Protein AF-A0A7V8NTW2-F1 (afdb_monomer_lite)

Organism: NCBI:txid2741543

pLDDT: mean 87.36, std 11.21, range [42.62, 97.75]

Radius of gyration: 24.22 Å; chains: 1; bounding box: 57×44×80 Å

Secondary structure (DSSP, 8-state):
-HHHHHHHHHHHHHGGG----HHHHHHHHHHHHHHHHHHHHHHHHHHHHTTTT-SSSSS-HHHHHHHHHHHHHHHHHHHHHHHHHHHHT-SS------TTTS---HHHHHHHHHHHHHHHHHHHHHHHIIIIIHHHHHHHHHHHHHHHHHHHHTT-HHHHHHHHHHHHHHHHHHHHHHHHHHHHHHHHHHHHHHHHHGGG--S-HHHHHHHHHHHHHHHHHHHHHHHTHHHHTHHHHHHHHHHHHHHHHHHHHHHHHHHHHHHHHHHHHHHHHTT-

Sequence (276 aa):
MIAFGYLALMLAMFEPWAELRESTRKKLAWTFLLGAWLLPIGVFLIHYVGLAYSPLQAIGWASIFADFGGVLVILASLGYLFGVARHLRQPERTAPVDGLLGDRCAAGRVLFAGGLALVLFGFLDGAYYAGVDLYRHEVLDYSLLSEMTITSAAKNVAAVDTAVGEYGELAGEKAVDIAAHAHAIEFGLLAMLLGFFQPYVRLRESWKRNWAWLLLLGSLVLPVFVLLELKLGLLAGGIADVGGGLVILALLAMWIGIVRYTGEIDAGYVSMGARG

Foldseek 3Di:
DLVLVLVLLVLVVLVVLQQDDPVLLVVLSVLSVQLVVQQVQLVVVCVVCVQPVAPDPHGHPSRVSNVSSVVSNVVSVVSSVVSNVVSVPDPDDPDPPDPLPPDQQPLLVLLLVLLVVLQVVLVVLVVCCVVPPPVVLVVLLVVLVVQLVVCVVVVPVVSNVVSVVVNVLSVLLVVLSVVLSVLSNSLSSVSNSVSSCVVLFQDPSVLSNVLSVLSSQLSNLQSVLSNCCSVPPPVSVVSNVVSVVSNVVSVVNSVVRNVVSVVVVVVVVVVVVVVD

Structure (mmCIF, N/CA/C/O backbone):
data_AF-A0A7V8NTW2-F1
#
_entry.id   AF-A0A7V8NTW2-F1
#
loop_
_atom_site.group_PDB
_atom_site.id
_atom_site.type_symbol
_atom_site.label_atom_id
_atom_site.label_alt_id
_atom_site.label_comp_id
_atom_site.label_asym_id
_atom_site.label_entity_id
_atom_site.label_seq_id
_atom_site.pdbx_PDB_ins_code
_atom_site.Cartn_x
_atom_site.Cartn_y
_atom_site.Cartn_z
_atom_site.occupancy
_atom_site.B_iso_or_equiv
_atom_site.auth_seq_id
_atom_site.auth_comp_id
_atom_site.auth_asym_id
_atom_site.auth_atom_id
_atom_site.pdbx_PDB_model_num
ATOM 1 N N . MET A 1 1 ? 7.564 -0.374 4.137 1.00 59.72 1 MET A N 1
ATOM 2 C CA . MET A 1 1 ? 7.413 0.280 5.462 1.00 59.72 1 MET A CA 1
ATOM 3 C C . MET A 1 1 ? 5.948 0.424 5.870 1.00 59.72 1 MET A C 1
ATOM 5 O O . MET A 1 1 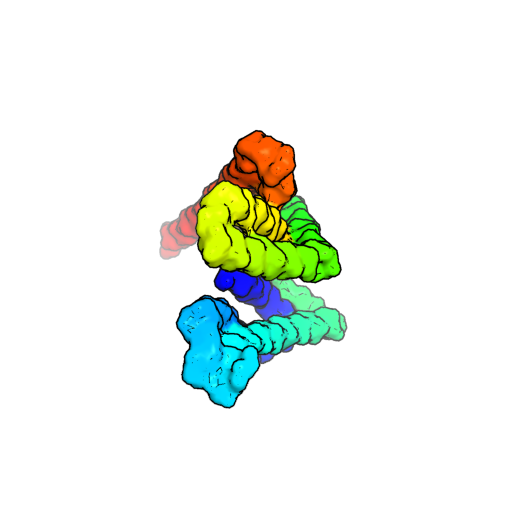? 5.580 -0.108 6.908 1.00 59.72 1 MET A O 1
ATOM 9 N N . ILE A 1 2 ? 5.113 1.094 5.065 1.00 67.00 2 ILE A N 1
ATOM 10 C CA . ILE A 1 2 ? 3.712 1.411 5.404 1.00 67.00 2 ILE A CA 1
ATOM 11 C C . ILE A 1 2 ? 2.867 0.148 5.657 1.00 67.00 2 ILE A C 1
ATOM 13 O O . ILE A 1 2 ? 2.219 0.044 6.697 1.00 67.00 2 ILE A O 1
ATOM 17 N N . ALA A 1 3 ? 2.967 -0.865 4.787 1.00 69.31 3 ALA A N 1
ATOM 18 C CA . ALA A 1 3 ? 2.245 -2.133 4.943 1.00 69.31 3 ALA A CA 1
ATOM 19 C C . ALA A 1 3 ? 2.542 -2.863 6.270 1.00 69.31 3 ALA A C 1
ATOM 21 O O . ALA A 1 3 ? 1.625 -3.377 6.909 1.00 69.31 3 ALA A O 1
ATOM 22 N N . PHE A 1 4 ? 3.796 -2.866 6.743 1.00 80.06 4 PHE A N 1
ATOM 23 C CA . PHE A 1 4 ? 4.125 -3.457 8.047 1.00 80.06 4 PHE A CA 1
ATOM 24 C C . PHE A 1 4 ? 3.587 -2.635 9.217 1.00 80.06 4 PHE A C 1
ATOM 26 O O . PHE A 1 4 ? 3.238 -3.220 10.237 1.00 80.06 4 PHE A O 1
ATOM 33 N N . GLY A 1 5 ? 3.485 -1.310 9.074 1.00 80.25 5 GLY A N 1
ATOM 34 C CA . GLY A 1 5 ? 2.815 -0.453 10.053 1.00 80.25 5 GLY A CA 1
ATOM 35 C C . GLY A 1 5 ? 1.332 -0.803 10.188 1.00 80.25 5 GLY A C 1
ATOM 36 O O . GLY A 1 5 ? 0.852 -1.020 11.299 1.00 80.25 5 GLY A O 1
ATOM 37 N N . TYR A 1 6 ? 0.625 -0.959 9.065 1.00 78.56 6 TYR A N 1
ATOM 38 C CA . TYR A 1 6 ? -0.766 -1.421 9.070 1.00 78.56 6 TYR A CA 1
ATOM 39 C C . TYR A 1 6 ? -0.916 -2.823 9.661 1.00 78.56 6 TYR A C 1
ATOM 41 O O . TYR A 1 6 ? -1.794 -3.043 10.492 1.00 78.56 6 TYR A O 1
ATOM 49 N N . LEU A 1 7 ? -0.044 -3.762 9.285 1.00 81.19 7 LEU A N 1
ATOM 50 C CA . LEU A 1 7 ? -0.071 -5.115 9.834 1.00 81.19 7 LEU A CA 1
ATOM 51 C C . LEU A 1 7 ? 0.215 -5.122 11.343 1.00 81.19 7 LEU A C 1
ATOM 53 O O . LEU A 1 7 ? -0.471 -5.826 12.076 1.00 81.19 7 LEU A O 1
ATOM 57 N N . ALA A 1 8 ? 1.163 -4.312 11.826 1.00 84.69 8 ALA A N 1
ATOM 58 C CA . ALA A 1 8 ? 1.435 -4.154 13.255 1.00 84.69 8 ALA A CA 1
ATOM 59 C C . ALA A 1 8 ? 0.201 -3.653 14.007 1.00 84.69 8 ALA A C 1
ATOM 61 O O . ALA A 1 8 ? -0.156 -4.216 15.040 1.00 84.69 8 ALA A O 1
ATOM 62 N N . LEU A 1 9 ? -0.461 -2.623 13.465 1.00 82.44 9 LEU A N 1
ATOM 63 C CA . LEU A 1 9 ? -1.700 -2.101 14.025 1.00 82.44 9 LEU A CA 1
ATOM 64 C C . LEU A 1 9 ? -2.759 -3.198 14.057 1.00 82.44 9 LEU A C 1
ATOM 66 O O . LEU A 1 9 ? -3.261 -3.492 15.131 1.00 82.44 9 LEU A O 1
ATOM 70 N N . MET A 1 10 ? -3.023 -3.882 12.941 1.00 81.06 10 MET A N 1
ATOM 71 C CA . MET A 1 10 ? -3.989 -4.985 12.905 1.00 81.06 10 MET A CA 1
ATOM 72 C C . MET A 1 10 ? -3.672 -6.078 13.933 1.00 81.06 10 MET A C 1
ATOM 74 O O . MET A 1 10 ? -4.573 -6.515 14.643 1.00 81.06 10 MET A O 1
ATOM 78 N N . LEU A 1 11 ? -2.412 -6.502 14.060 1.00 83.69 11 LEU A N 1
ATOM 79 C CA . LEU A 1 11 ? -2.009 -7.501 15.055 1.00 83.69 11 LEU A CA 1
ATOM 80 C C . LEU A 1 11 ? -2.227 -7.011 16.491 1.00 83.69 11 LEU A C 1
ATOM 82 O O . LEU A 1 11 ? -2.709 -7.783 17.316 1.00 83.69 11 LEU A O 1
ATOM 86 N N . ALA A 1 12 ? -1.929 -5.741 16.778 1.00 83.44 12 ALA A N 1
ATOM 87 C CA . ALA A 1 12 ? -2.216 -5.130 18.075 1.00 83.44 12 ALA A CA 1
ATOM 88 C C . ALA A 1 12 ? -3.726 -5.083 18.352 1.00 83.44 12 ALA A C 1
ATOM 90 O O . ALA A 1 12 ? -4.161 -5.371 19.462 1.00 83.44 12 ALA A O 1
ATOM 91 N N . MET A 1 13 ? -4.541 -4.803 17.330 1.00 76.56 13 MET A N 1
ATOM 92 C CA . MET A 1 13 ? -5.996 -4.859 17.462 1.00 76.56 13 MET A CA 1
ATOM 93 C C . MET A 1 13 ? -6.480 -6.276 17.729 1.00 76.56 13 MET A C 1
ATOM 95 O O . MET A 1 13 ? -7.376 -6.440 18.539 1.00 76.56 13 MET A O 1
ATOM 99 N N . PHE A 1 14 ? -5.886 -7.298 17.108 1.00 77.50 14 PHE A N 1
ATOM 100 C CA . PHE A 1 14 ? -6.260 -8.696 17.338 1.00 77.50 14 PHE A CA 1
ATOM 101 C C . PHE A 1 14 ? -5.700 -9.298 18.637 1.00 77.50 14 PHE A C 1
ATOM 103 O O . PHE A 1 14 ? -6.119 -10.390 19.029 1.00 77.50 14 PHE A O 1
ATOM 110 N N . GLU A 1 15 ? -4.790 -8.603 19.324 1.00 81.56 15 GLU A N 1
ATOM 111 C CA . GLU A 1 15 ? -4.148 -9.066 20.558 1.00 81.56 15 GLU A CA 1
ATOM 112 C C . GLU A 1 15 ? -5.131 -9.556 21.642 1.00 81.56 15 GLU A C 1
ATOM 114 O O . GLU A 1 15 ? -4.852 -10.605 22.236 1.00 81.56 15 GLU A O 1
ATOM 119 N N . PRO A 1 16 ? -6.286 -8.899 21.896 1.00 79.50 16 PRO A N 1
ATOM 120 C CA . PRO A 1 16 ? -7.246 -9.345 22.907 1.00 79.50 16 PRO A CA 1
ATOM 121 C C . PRO A 1 16 ? -7.804 -10.752 22.653 1.00 79.50 16 PRO A C 1
ATOM 123 O O . PRO A 1 16 ? -8.158 -11.450 23.601 1.00 79.50 16 PRO A O 1
ATOM 126 N N . TRP A 1 17 ? -7.847 -11.189 21.391 1.00 78.19 17 TRP A N 1
ATOM 127 C CA . TRP A 1 17 ? -8.316 -12.522 20.992 1.00 78.19 17 TRP A CA 1
ATOM 128 C C . TRP A 1 17 ? -7.191 -13.539 20.826 1.00 78.19 17 TRP A C 1
ATOM 130 O O . TRP A 1 17 ? -7.460 -14.724 20.634 1.00 78.19 17 TRP A O 1
ATOM 140 N N . ALA A 1 18 ? -5.932 -13.111 20.879 1.00 84.75 18 ALA A N 1
ATOM 141 C CA . ALA A 1 18 ? -4.800 -14.017 20.829 1.00 84.75 18 ALA A CA 1
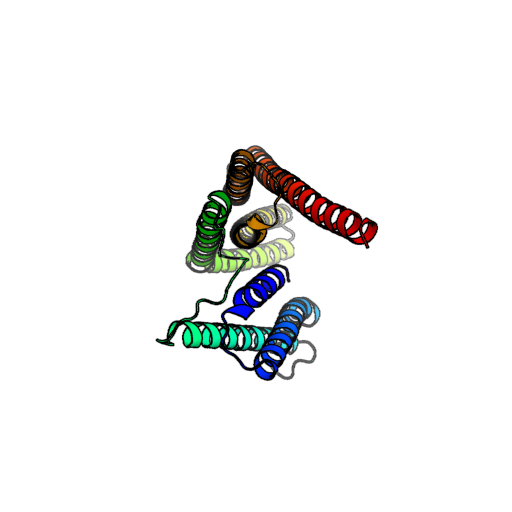ATOM 142 C C . ALA A 1 18 ? -4.565 -14.615 22.223 1.00 84.75 18 ALA A C 1
ATOM 144 O O . ALA A 1 18 ? -3.899 -14.011 23.067 1.00 84.75 18 ALA A O 1
ATOM 145 N N . GLU A 1 19 ? -5.080 -15.827 22.455 1.00 83.81 19 GLU A N 1
ATOM 146 C CA . GLU A 1 19 ? -4.880 -16.597 23.693 1.00 83.81 19 GLU A CA 1
ATOM 147 C C . GLU A 1 19 ? -3.440 -17.102 23.837 1.00 83.81 19 GLU A C 1
ATOM 149 O O . GLU A 1 19 ? -3.110 -18.287 23.718 1.00 83.81 19 GLU A O 1
ATOM 154 N N . LEU A 1 20 ? -2.549 -16.162 24.096 1.00 85.44 20 LEU A N 1
ATOM 155 C CA . LEU A 1 20 ? -1.132 -16.377 24.281 1.00 85.44 20 LEU A CA 1
ATOM 156 C C . LEU A 1 20 ? -0.738 -15.808 25.638 1.00 85.44 20 LEU A C 1
ATOM 158 O O . LEU A 1 20 ? -1.281 -14.807 26.103 1.00 85.44 20 LEU A O 1
ATOM 162 N N . ARG A 1 21 ? 0.253 -16.432 26.278 1.00 88.69 21 ARG A N 1
ATOM 163 C CA . ARG A 1 21 ? 0.861 -15.862 27.484 1.00 88.69 21 ARG A CA 1
ATOM 164 C C . ARG A 1 21 ? 1.452 -14.497 27.144 1.00 88.69 21 ARG A C 1
ATOM 166 O O . ARG A 1 21 ? 2.035 -14.332 26.074 1.00 88.69 21 ARG A O 1
ATOM 173 N N . GLU A 1 22 ? 1.387 -13.556 28.077 1.00 87.62 22 GLU A N 1
ATOM 174 C CA . GLU A 1 22 ? 1.912 -12.199 27.886 1.00 87.62 22 GLU A CA 1
ATOM 175 C C . GLU A 1 22 ? 3.391 -12.195 27.460 1.00 87.62 22 GLU A C 1
ATOM 177 O O . GLU A 1 22 ? 3.785 -11.483 26.538 1.00 87.62 22 GLU A O 1
ATOM 182 N N . SER A 1 23 ? 4.204 -13.080 28.047 1.00 91.12 23 SER A N 1
ATOM 183 C CA . SER A 1 23 ? 5.608 -13.254 27.663 1.00 91.12 23 SER A CA 1
ATOM 184 C C . SER A 1 23 ? 5.785 -13.741 26.221 1.00 91.12 23 SER A C 1
ATOM 186 O O . SER A 1 23 ? 6.730 -13.329 25.549 1.00 91.12 23 SER A O 1
ATOM 188 N N . THR A 1 24 ? 4.877 -14.582 25.721 1.00 91.38 24 THR A N 1
ATOM 189 C CA . THR A 1 24 ? 4.857 -15.029 24.323 1.00 91.38 24 THR A CA 1
ATOM 190 C C . THR A 1 24 ? 4.423 -13.896 23.398 1.00 91.38 24 THR A C 1
ATOM 192 O O . THR A 1 24 ? 5.092 -13.672 22.394 1.00 91.38 24 THR A O 1
ATOM 195 N N . ARG A 1 25 ? 3.378 -13.134 23.754 1.00 89.88 25 ARG A N 1
ATOM 196 C CA . ARG A 1 25 ? 2.930 -11.966 22.972 1.00 89.88 25 ARG A CA 1
ATOM 197 C C . ARG A 1 25 ? 4.037 -10.932 22.824 1.00 89.88 25 ARG A C 1
ATOM 199 O O . ARG A 1 25 ? 4.353 -10.527 21.711 1.00 89.88 25 ARG A O 1
ATOM 206 N N . LYS A 1 26 ? 4.717 -10.597 23.926 1.00 92.06 26 LYS A N 1
ATOM 207 C CA . LYS A 1 26 ? 5.845 -9.659 23.920 1.00 92.06 26 LYS A CA 1
ATOM 208 C C . LYS A 1 26 ? 6.989 -10.137 23.024 1.00 92.06 26 LYS A C 1
ATOM 210 O O . LYS A 1 26 ? 7.554 -9.336 22.285 1.00 92.06 26 LYS A O 1
ATOM 215 N N . LYS A 1 27 ? 7.320 -11.434 23.056 1.00 94.19 27 LYS A N 1
ATOM 216 C CA . LYS A 1 27 ? 8.330 -12.015 22.155 1.00 94.19 27 LYS A CA 1
ATOM 217 C C . LYS A 1 27 ? 7.902 -11.908 20.693 1.00 94.19 27 LYS A C 1
ATOM 219 O O . LYS A 1 27 ? 8.687 -11.419 19.895 1.00 94.19 27 LYS A O 1
ATOM 224 N N . LEU A 1 28 ? 6.666 -12.290 20.361 1.00 93.69 28 LEU A N 1
ATOM 225 C CA . LEU A 1 28 ? 6.139 -12.195 18.995 1.00 93.69 28 LEU A CA 1
ATOM 226 C C . LEU A 1 28 ? 6.110 -10.749 18.489 1.00 93.69 28 LEU A C 1
ATOM 228 O O . LEU A 1 28 ? 6.488 -10.509 17.350 1.00 93.69 28 LEU A O 1
ATOM 232 N N . ALA A 1 29 ? 5.726 -9.787 19.332 1.00 92.56 29 ALA A N 1
ATOM 233 C CA . ALA A 1 29 ? 5.757 -8.367 18.992 1.00 92.56 29 ALA A CA 1
ATOM 234 C C . ALA A 1 29 ? 7.183 -7.887 18.673 1.00 92.56 29 ALA A C 1
ATOM 236 O O . ALA A 1 29 ? 7.398 -7.248 17.648 1.00 92.56 29 ALA A O 1
ATOM 237 N N . TRP A 1 30 ? 8.178 -8.244 19.491 1.00 95.31 30 TRP A N 1
ATOM 238 C CA . TRP A 1 30 ? 9.577 -7.906 19.203 1.00 95.31 30 TRP A CA 1
ATOM 239 C C . TRP A 1 30 ? 10.110 -8.595 17.948 1.00 95.31 30 TRP A C 1
ATOM 241 O O . TRP A 1 30 ? 10.774 -7.949 17.142 1.00 95.31 30 TRP A O 1
ATOM 251 N N . THR A 1 31 ? 9.795 -9.878 17.751 1.00 95.31 31 THR A N 1
ATOM 252 C CA . THR A 1 31 ? 10.137 -10.613 16.526 1.00 95.31 31 THR A CA 1
ATOM 253 C C . THR A 1 31 ? 9.544 -9.932 15.296 1.00 95.31 31 THR A C 1
ATOM 255 O O . THR A 1 31 ? 10.257 -9.724 14.316 1.00 95.31 31 THR A O 1
ATOM 258 N N . PHE A 1 32 ? 8.275 -9.523 15.374 1.00 94.69 32 PHE A N 1
ATOM 259 C CA . PHE A 1 32 ? 7.605 -8.778 14.317 1.00 94.69 32 PHE A CA 1
ATOM 260 C C . PHE A 1 32 ? 8.315 -7.454 14.032 1.00 94.69 32 PHE A C 1
ATOM 262 O O . PHE A 1 32 ? 8.660 -7.193 12.887 1.00 94.69 32 PHE A O 1
ATOM 269 N N . LEU A 1 33 ? 8.559 -6.627 15.057 1.00 93.94 33 LEU A N 1
ATOM 270 C CA . LEU A 1 33 ? 9.172 -5.305 14.892 1.00 93.94 33 LEU A CA 1
ATOM 271 C C . LEU A 1 33 ? 10.585 -5.393 14.312 1.00 93.94 33 LEU A C 1
ATOM 273 O O . LEU A 1 33 ? 10.923 -4.612 13.425 1.00 93.94 33 LEU A O 1
ATOM 277 N N . LEU A 1 34 ? 11.385 -6.362 14.770 1.00 95.31 34 LEU A N 1
ATOM 278 C CA . LEU A 1 34 ? 12.714 -6.622 14.220 1.00 95.31 34 LEU A CA 1
ATOM 279 C C . LEU A 1 34 ? 12.633 -7.018 12.746 1.00 95.31 34 LEU A C 1
ATOM 281 O O . LEU A 1 34 ? 13.340 -6.435 11.931 1.00 95.31 34 LEU A O 1
ATOM 285 N N . GLY A 1 35 ? 11.751 -7.954 12.387 1.00 93.06 35 GLY A N 1
ATOM 286 C CA . GLY A 1 35 ? 11.559 -8.358 10.993 1.00 93.06 35 GLY A CA 1
ATOM 287 C C . GLY A 1 35 ? 11.053 -7.221 10.101 1.00 93.06 35 GLY A C 1
ATOM 288 O O . GLY A 1 35 ? 11.592 -6.987 9.021 1.00 93.06 35 GLY A O 1
ATOM 289 N N . ALA A 1 36 ? 10.066 -6.468 10.591 1.00 91.00 36 ALA A N 1
ATOM 290 C CA . ALA A 1 36 ? 9.436 -5.346 9.900 1.00 91.00 36 ALA A CA 1
ATOM 291 C C . ALA A 1 36 ? 10.390 -4.168 9.657 1.00 91.00 36 ALA A C 1
ATOM 293 O O . ALA A 1 36 ? 10.178 -3.413 8.712 1.00 91.00 36 ALA A O 1
ATOM 294 N N . TRP A 1 37 ? 11.422 -4.009 10.491 1.00 93.00 37 TRP A N 1
ATOM 295 C CA . TRP A 1 37 ? 12.520 -3.066 10.263 1.00 93.00 37 TRP A CA 1
ATOM 296 C C . TRP A 1 37 ? 13.600 -3.647 9.353 1.00 93.00 37 TRP A C 1
ATOM 298 O O . TRP A 1 37 ? 14.068 -2.976 8.434 1.00 93.00 37 TRP A O 1
ATOM 308 N N . LEU A 1 38 ? 13.990 -4.898 9.599 1.00 93.19 38 LEU A N 1
ATOM 309 C CA . LEU A 1 38 ? 15.104 -5.532 8.910 1.00 93.19 38 LEU A CA 1
ATOM 310 C C . LEU A 1 38 ? 14.826 -5.742 7.420 1.00 93.19 38 LEU A C 1
ATOM 312 O O . LEU A 1 38 ? 15.705 -5.466 6.609 1.00 93.19 38 LEU A O 1
ATOM 316 N N . LEU A 1 39 ? 13.612 -6.172 7.055 1.00 91.06 39 LEU A N 1
ATOM 317 C CA . LEU A 1 39 ? 13.241 -6.391 5.657 1.00 91.06 39 LEU A CA 1
ATOM 318 C C . LEU A 1 39 ? 13.408 -5.128 4.798 1.00 91.06 39 LEU A C 1
ATOM 320 O O . LEU A 1 39 ? 14.174 -5.176 3.840 1.00 91.06 39 LEU A O 1
ATOM 324 N N . PRO A 1 40 ? 12.743 -3.993 5.093 1.00 86.81 40 PRO A N 1
ATOM 325 C CA . PRO A 1 40 ? 12.831 -2.808 4.242 1.00 86.81 40 PRO A CA 1
ATOM 326 C C . PRO A 1 40 ? 14.232 -2.197 4.220 1.00 86.81 40 PRO A C 1
ATOM 328 O O . PRO A 1 40 ? 14.647 -1.709 3.172 1.00 86.81 40 PRO A O 1
ATOM 331 N N . ILE A 1 41 ? 14.979 -2.258 5.329 1.00 90.81 41 ILE A N 1
ATOM 332 C CA . ILE A 1 41 ? 16.389 -1.846 5.343 1.00 90.81 41 ILE A CA 1
ATOM 333 C C . ILE A 1 41 ? 17.217 -2.753 4.431 1.00 90.81 41 ILE A C 1
ATOM 335 O O . ILE A 1 41 ? 17.998 -2.251 3.629 1.00 90.81 41 ILE A O 1
ATOM 339 N N . GLY A 1 42 ? 17.024 -4.072 4.513 1.00 90.38 42 GLY A N 1
ATOM 340 C CA . GLY A 1 42 ? 17.684 -5.039 3.640 1.00 90.38 42 GLY A CA 1
ATOM 341 C C . GLY A 1 42 ? 17.388 -4.763 2.168 1.00 90.38 42 GLY A C 1
ATOM 342 O O . GLY A 1 42 ? 18.320 -4.589 1.391 1.00 90.38 42 GLY A O 1
ATOM 343 N N . VAL A 1 43 ? 16.110 -4.617 1.801 1.00 86.81 43 VAL A N 1
ATOM 344 C CA . VAL A 1 43 ? 15.683 -4.293 0.427 1.00 86.81 43 VAL A CA 1
ATOM 345 C C . VAL A 1 43 ? 16.312 -2.991 -0.065 1.00 86.81 43 VAL A C 1
ATOM 347 O O . VAL A 1 43 ? 16.850 -2.951 -1.168 1.00 86.81 43 VAL A O 1
ATOM 350 N N . PHE A 1 44 ? 16.301 -1.939 0.757 1.00 88.25 44 PHE A N 1
ATOM 351 C CA . PHE A 1 44 ? 16.946 -0.673 0.416 1.00 88.25 44 PHE A CA 1
ATOM 352 C C . PHE A 1 44 ? 18.449 -0.853 0.173 1.00 88.25 44 PHE A C 1
ATOM 354 O O . PHE A 1 44 ? 18.992 -0.342 -0.802 1.00 88.25 44 PHE A O 1
ATOM 361 N N . LEU A 1 45 ? 19.125 -1.627 1.023 1.00 89.06 45 LEU A N 1
ATOM 362 C CA . LEU A 1 45 ? 20.553 -1.890 0.896 1.00 89.06 45 LEU A CA 1
ATOM 363 C C . LEU A 1 45 ? 20.900 -2.717 -0.346 1.00 89.06 45 LEU A C 1
ATOM 365 O O . LEU A 1 45 ? 21.958 -2.469 -0.916 1.00 89.06 45 LEU A O 1
ATOM 369 N N . ILE A 1 46 ? 20.038 -3.630 -0.817 1.00 86.62 46 ILE A N 1
ATOM 370 C CA . ILE A 1 46 ? 20.281 -4.399 -2.057 1.00 86.62 46 ILE A CA 1
ATOM 371 C C . ILE A 1 46 ? 20.636 -3.462 -3.217 1.00 86.62 46 ILE A C 1
ATOM 373 O O . ILE A 1 46 ? 21.563 -3.757 -3.967 1.00 86.62 46 ILE A O 1
ATOM 377 N N . HIS A 1 47 ? 19.971 -2.308 -3.314 1.00 81.19 47 HIS A N 1
ATOM 378 C CA . HIS A 1 47 ? 20.249 -1.316 -4.350 1.00 81.19 47 HIS A CA 1
ATOM 379 C C . HIS A 1 47 ? 21.675 -0.738 -4.273 1.00 81.19 47 HIS A C 1
ATOM 381 O O . HIS A 1 47 ? 22.310 -0.530 -5.301 1.00 81.19 47 HIS A O 1
ATOM 387 N N . TYR A 1 48 ? 22.195 -0.494 -3.065 1.00 82.69 48 TYR A N 1
ATOM 388 C CA . TYR A 1 48 ? 23.484 0.184 -2.868 1.00 82.69 48 TYR A CA 1
ATOM 389 C C . TYR A 1 48 ? 24.677 -0.759 -2.802 1.00 82.69 48 TYR A C 1
ATOM 391 O O . TYR A 1 48 ? 25.758 -0.416 -3.276 1.00 82.69 48 TYR A O 1
ATOM 399 N N . VAL A 1 49 ? 24.509 -1.920 -2.169 1.00 86.06 49 VAL A N 1
ATOM 400 C CA . VAL A 1 49 ? 25.604 -2.881 -2.011 1.00 86.06 49 VAL A CA 1
ATOM 401 C C . VAL A 1 49 ? 25.549 -4.006 -3.029 1.00 86.06 49 VAL A C 1
ATOM 403 O O . VAL A 1 49 ? 26.603 -4.546 -3.334 1.00 86.06 49 VAL A O 1
ATOM 406 N N . GLY A 1 50 ? 24.393 -4.350 -3.604 1.00 83.38 50 GLY A N 1
ATOM 407 C CA . GLY A 1 50 ? 24.287 -5.448 -4.569 1.00 83.38 50 GLY A CA 1
ATOM 408 C C . GLY A 1 50 ? 24.992 -6.716 -4.068 1.00 83.38 50 GLY A C 1
ATOM 409 O O . GLY A 1 50 ? 24.631 -7.267 -3.028 1.00 83.38 50 GLY A O 1
ATOM 410 N N . LEU A 1 51 ? 26.039 -7.145 -4.783 1.00 83.38 51 LEU A N 1
ATOM 411 C CA . LEU A 1 51 ? 26.910 -8.273 -4.411 1.00 83.38 51 LEU A CA 1
ATOM 412 C C . LEU A 1 51 ? 28.210 -7.864 -3.693 1.00 83.38 51 LEU A C 1
ATOM 414 O O . LEU A 1 51 ? 29.006 -8.729 -3.326 1.00 83.38 51 LEU A O 1
ATOM 418 N N . ALA A 1 52 ? 28.455 -6.569 -3.489 1.00 81.00 52 ALA A N 1
ATOM 419 C CA . ALA A 1 52 ? 29.658 -6.073 -2.836 1.00 81.00 52 ALA A CA 1
ATOM 420 C C . ALA A 1 52 ? 29.807 -6.685 -1.438 1.00 81.00 52 ALA A C 1
ATOM 422 O O . ALA A 1 52 ? 28.891 -6.644 -0.611 1.00 81.00 52 ALA A O 1
ATOM 423 N N . TYR A 1 53 ? 30.985 -7.261 -1.190 1.00 81.31 53 TYR A N 1
ATOM 424 C CA . TYR A 1 53 ? 31.327 -7.953 0.056 1.00 81.31 53 TYR A CA 1
ATOM 425 C C . TYR A 1 53 ? 30.405 -9.134 0.396 1.00 81.31 53 TYR A C 1
ATOM 427 O O . TYR A 1 53 ? 30.366 -9.577 1.544 1.00 81.31 53 TYR A O 1
ATOM 435 N N . SER A 1 54 ? 29.657 -9.655 -0.582 1.00 80.50 54 SER A N 1
ATOM 436 C CA . SER A 1 54 ? 28.831 -10.830 -0.356 1.00 80.50 54 SER A CA 1
ATOM 437 C C . SER A 1 54 ? 29.691 -12.093 -0.245 1.00 80.50 54 SER A C 1
ATOM 439 O O . SER A 1 54 ? 30.577 -12.305 -1.076 1.00 80.50 54 SER A O 1
ATOM 441 N N . PRO A 1 55 ? 29.418 -12.978 0.731 1.00 76.62 55 PRO A N 1
ATOM 442 C CA . PRO A 1 55 ? 30.046 -14.294 0.789 1.00 76.62 55 PRO A CA 1
ATOM 443 C C . PRO A 1 55 ? 29.538 -15.249 -0.308 1.00 76.62 55 PRO A C 1
ATOM 445 O O . PRO A 1 55 ? 30.099 -16.330 -0.473 1.00 76.62 55 PRO A O 1
ATOM 448 N N . LEU A 1 56 ? 28.479 -14.880 -1.043 1.00 82.31 56 LEU A N 1
ATOM 449 C CA . LEU A 1 56 ? 27.868 -15.681 -2.106 1.00 82.31 56 LEU A CA 1
ATOM 450 C C . LEU A 1 56 ? 27.983 -14.972 -3.461 1.00 82.31 56 LEU A C 1
ATOM 452 O O . LEU A 1 56 ? 27.840 -13.756 -3.549 1.00 82.31 56 LEU A O 1
ATOM 456 N N . GLN A 1 57 ? 28.173 -15.747 -4.533 1.00 79.38 57 GLN A N 1
ATOM 457 C CA . GLN A 1 57 ? 28.326 -15.205 -5.892 1.00 79.38 57 GLN A CA 1
ATOM 458 C C . GLN A 1 57 ? 27.013 -14.711 -6.514 1.00 79.38 57 GLN A C 1
ATOM 460 O O . GLN A 1 57 ? 27.043 -13.854 -7.388 1.00 79.38 57 GLN A O 1
ATOM 465 N N . ALA A 1 58 ? 25.873 -15.257 -6.083 1.00 81.56 58 ALA A N 1
ATOM 466 C CA . ALA A 1 58 ? 24.571 -14.992 -6.699 1.00 81.56 58 ALA A CA 1
ATOM 467 C C . ALA A 1 58 ? 23.642 -14.118 -5.844 1.00 81.56 58 ALA A C 1
ATOM 469 O O . ALA A 1 58 ? 22.683 -13.560 -6.363 1.00 81.56 58 ALA A O 1
ATOM 470 N N . ILE A 1 59 ? 23.892 -14.014 -4.536 1.00 82.00 59 ILE A N 1
ATOM 471 C CA . ILE A 1 59 ? 22.981 -13.357 -3.591 1.00 82.00 59 ILE A CA 1
ATOM 472 C C . ILE A 1 59 ? 23.791 -12.411 -2.718 1.00 82.00 59 ILE A C 1
ATOM 474 O O . ILE A 1 59 ? 24.788 -12.821 -2.133 1.00 82.00 59 ILE A O 1
ATOM 478 N N . GLY A 1 60 ? 23.368 -11.152 -2.619 1.00 87.69 60 GLY A N 1
ATOM 479 C CA . GLY A 1 60 ? 23.985 -10.159 -1.743 1.00 87.69 60 GLY A CA 1
ATOM 480 C C . GLY A 1 60 ? 23.645 -10.401 -0.276 1.00 87.69 60 GLY A C 1
ATOM 481 O O . GLY A 1 60 ? 22.531 -10.823 0.034 1.00 87.69 60 GLY A O 1
ATOM 482 N N . TRP A 1 61 ? 24.552 -10.075 0.651 1.00 89.62 61 TRP A N 1
ATOM 483 C CA . TRP A 1 61 ? 24.265 -10.189 2.088 1.00 89.62 61 TRP A CA 1
ATOM 484 C C . TRP A 1 61 ? 22.998 -9.408 2.478 1.00 89.62 61 TRP A C 1
ATOM 486 O O . TRP A 1 61 ? 22.184 -9.914 3.244 1.00 89.62 61 TRP A O 1
ATOM 496 N N . ALA A 1 62 ? 22.770 -8.231 1.883 1.00 89.88 62 ALA A N 1
ATOM 497 C CA . ALA A 1 62 ? 21.573 -7.419 2.108 1.00 89.88 62 ALA A CA 1
ATOM 498 C C . ALA A 1 62 ? 20.268 -8.154 1.744 1.00 89.88 62 ALA A C 1
ATOM 500 O O . ALA A 1 62 ? 19.277 -8.019 2.461 1.00 89.88 62 ALA A O 1
ATOM 501 N N . SER A 1 63 ? 20.286 -8.988 0.697 1.00 89.06 63 SER A N 1
ATOM 502 C CA . SER A 1 63 ? 19.147 -9.833 0.310 1.00 89.06 63 SER A CA 1
ATOM 503 C C . SER A 1 63 ? 18.853 -10.893 1.364 1.00 89.06 63 SER A C 1
ATOM 505 O O . SER A 1 63 ? 17.703 -11.079 1.741 1.00 89.06 63 SER A O 1
ATOM 507 N N . ILE A 1 64 ? 19.891 -11.529 1.917 1.00 90.75 64 ILE A N 1
ATOM 508 C CA . ILE A 1 64 ? 19.734 -12.534 2.979 1.00 90.75 64 ILE A CA 1
ATOM 509 C C . ILE A 1 64 ? 19.069 -11.912 4.214 1.00 90.75 64 ILE A C 1
ATOM 511 O O . ILE A 1 64 ? 18.166 -12.506 4.802 1.00 90.75 64 ILE A O 1
ATOM 515 N N . PHE A 1 65 ? 19.489 -10.705 4.611 1.00 93.12 65 PHE A N 1
ATOM 516 C CA . PHE A 1 65 ? 18.853 -9.993 5.724 1.00 93.12 65 PHE A CA 1
ATOM 517 C C . PHE A 1 65 ? 17.416 -9.575 5.401 1.00 93.12 65 PHE A C 1
ATOM 519 O O . PHE A 1 65 ? 16.564 -9.653 6.288 1.00 93.12 65 PHE A O 1
ATOM 526 N N . ALA A 1 66 ? 17.135 -9.170 4.158 1.00 90.75 66 ALA A N 1
ATOM 527 C CA . ALA A 1 66 ? 15.781 -8.847 3.726 1.00 90.75 66 ALA A CA 1
ATOM 528 C C . ALA A 1 66 ? 14.845 -10.060 3.870 1.00 90.75 66 ALA A C 1
ATOM 530 O O . ALA A 1 66 ? 13.810 -9.970 4.538 1.00 90.75 66 ALA A O 1
ATOM 531 N N . ASP A 1 67 ? 15.265 -11.208 3.334 1.00 91.50 67 ASP A N 1
ATOM 532 C CA . ASP A 1 67 ? 14.521 -12.468 3.395 1.00 91.50 67 ASP A CA 1
ATOM 533 C C . ASP A 1 67 ? 14.334 -12.936 4.839 1.00 91.50 67 ASP A C 1
ATOM 535 O O . ASP A 1 67 ? 13.228 -13.297 5.252 1.00 91.50 67 ASP A O 1
ATOM 539 N N . PHE A 1 68 ? 15.394 -12.864 5.650 1.00 95.00 68 PHE A N 1
ATOM 540 C CA . PHE A 1 68 ? 15.320 -13.198 7.069 1.00 95.00 68 PHE A CA 1
ATOM 541 C C . PHE A 1 68 ? 14.325 -12.296 7.810 1.00 95.00 68 PHE A C 1
ATOM 543 O O . PHE A 1 68 ? 13.511 -12.791 8.591 1.00 95.00 68 PHE A O 1
ATOM 550 N N . GLY A 1 69 ? 14.327 -10.989 7.527 1.00 93.75 69 GLY A N 1
ATOM 551 C CA . GLY A 1 69 ? 13.332 -10.056 8.053 1.00 93.75 69 GLY A CA 1
ATOM 552 C C . GLY A 1 69 ? 11.901 -10.468 7.697 1.00 93.75 69 GLY A C 1
ATOM 553 O O . GLY A 1 69 ? 11.029 -10.480 8.568 1.00 93.75 69 GLY A O 1
ATOM 554 N N . GLY A 1 70 ? 11.675 -10.896 6.452 1.00 90.25 70 GLY A N 1
ATOM 555 C CA . GLY A 1 70 ? 10.386 -11.423 5.992 1.00 90.25 70 GLY A CA 1
ATOM 556 C C . GLY A 1 70 ? 9.947 -12.673 6.747 1.00 90.25 70 GLY A C 1
ATOM 557 O O . GLY A 1 70 ? 8.811 -12.745 7.220 1.00 90.25 70 GLY A O 1
ATOM 558 N N . VAL A 1 71 ? 10.861 -13.625 6.948 1.00 95.00 71 VAL A N 1
ATOM 559 C CA . VAL A 1 71 ? 10.600 -14.838 7.736 1.00 95.00 71 VAL A CA 1
ATOM 560 C C . VAL A 1 71 ? 10.191 -14.493 9.170 1.00 95.00 71 VAL A C 1
ATOM 562 O O . VAL A 1 71 ? 9.219 -15.055 9.674 1.00 95.00 71 VAL A O 1
ATOM 565 N N . LEU A 1 72 ? 10.874 -13.547 9.825 1.00 96.25 72 LEU A N 1
ATOM 566 C CA . LEU A 1 72 ? 10.516 -13.120 11.183 1.00 96.25 72 LEU A CA 1
ATOM 567 C C . LEU A 1 72 ? 9.092 -12.550 11.250 1.00 96.25 72 LEU A C 1
ATOM 569 O O . LEU A 1 72 ? 8.339 -12.905 12.161 1.00 96.25 72 LEU A O 1
ATOM 573 N N . VAL A 1 73 ? 8.705 -11.714 10.280 1.00 93.06 73 VAL A N 1
ATOM 574 C CA . VAL A 1 73 ? 7.340 -11.169 10.189 1.00 93.06 73 VAL A CA 1
ATOM 575 C C . VAL A 1 73 ? 6.319 -12.294 10.022 1.00 93.06 73 VAL A C 1
ATOM 577 O O . VAL A 1 73 ? 5.352 -12.350 10.782 1.00 93.06 73 VAL A O 1
ATOM 580 N N . ILE A 1 74 ? 6.560 -13.228 9.096 1.00 91.50 74 ILE A N 1
ATOM 581 C CA . ILE A 1 74 ? 5.668 -14.369 8.844 1.00 91.50 74 ILE A CA 1
ATOM 582 C C . ILE A 1 74 ? 5.489 -15.209 10.112 1.00 91.50 74 ILE A C 1
ATOM 584 O O . ILE A 1 74 ? 4.359 -15.496 10.508 1.00 91.50 74 ILE A O 1
ATOM 588 N N . LEU A 1 75 ? 6.585 -15.573 10.783 1.00 94.88 75 LEU A N 1
ATOM 589 C CA . LEU A 1 75 ? 6.537 -16.376 12.006 1.00 94.88 75 LEU A CA 1
ATOM 590 C C . LEU A 1 75 ? 5.770 -15.666 13.125 1.00 94.88 75 LEU A C 1
ATOM 592 O O . LEU A 1 75 ? 4.967 -16.297 13.818 1.00 94.88 75 LEU A O 1
ATOM 596 N N . ALA A 1 76 ? 5.976 -14.357 13.288 1.00 93.50 76 ALA A N 1
ATOM 597 C CA . ALA A 1 76 ? 5.248 -13.579 14.278 1.00 93.50 76 ALA A CA 1
ATOM 598 C C . ALA A 1 76 ? 3.741 -13.532 13.972 1.00 93.50 76 ALA A C 1
ATOM 600 O O . ALA A 1 76 ? 2.927 -13.807 14.858 1.00 93.50 76 ALA A O 1
ATOM 601 N N . SER A 1 77 ? 3.365 -13.259 12.718 1.00 91.56 77 SER A N 1
ATOM 602 C CA . SER A 1 77 ? 1.969 -13.247 12.269 1.00 91.56 77 SER A CA 1
ATOM 603 C C . SER A 1 77 ? 1.293 -14.610 12.437 1.00 91.56 77 SER A C 1
ATOM 605 O O . SER A 1 77 ? 0.180 -14.677 12.959 1.00 91.56 77 SER A O 1
ATOM 607 N N . LEU A 1 78 ? 1.972 -15.707 12.081 1.00 92.75 78 LEU A N 1
ATOM 608 C CA . LEU A 1 78 ? 1.474 -17.069 12.303 1.00 92.75 78 LEU A CA 1
ATOM 609 C C . LEU A 1 78 ? 1.274 -17.371 13.793 1.00 92.75 78 LEU A C 1
ATOM 611 O O . LEU A 1 78 ? 0.282 -18.001 14.159 1.00 92.75 78 LEU A O 1
ATOM 615 N N . GLY A 1 79 ? 2.168 -16.888 14.661 1.00 92.69 79 GLY A N 1
ATOM 616 C CA . GLY A 1 79 ? 2.023 -17.009 16.112 1.00 92.69 79 GLY A CA 1
ATOM 617 C C . GLY A 1 79 ? 0.753 -16.333 16.640 1.00 92.69 79 GLY A C 1
ATOM 618 O O . GLY A 1 79 ? 0.006 -16.946 17.406 1.00 92.69 79 GLY A O 1
ATOM 619 N N . TYR A 1 80 ? 0.465 -15.108 16.189 1.00 89.75 80 TYR A N 1
ATOM 620 C CA . TYR A 1 80 ? -0.780 -14.406 16.526 1.00 89.75 80 TYR A CA 1
ATOM 621 C C . TYR A 1 80 ? -2.018 -15.133 15.991 1.00 89.75 80 TYR A C 1
ATOM 623 O O . TYR A 1 80 ? -2.960 -15.368 16.749 1.00 89.75 80 TYR A O 1
ATOM 631 N N . LEU A 1 81 ? -1.999 -15.557 14.723 1.00 89.00 81 LEU A N 1
ATOM 632 C CA . LEU A 1 81 ? -3.096 -16.318 14.115 1.00 89.00 81 LEU A CA 1
ATOM 633 C C . LEU A 1 81 ? -3.358 -17.634 14.851 1.00 89.00 81 LEU A C 1
ATOM 635 O O . LEU A 1 81 ? -4.512 -18.001 15.058 1.00 89.00 81 LEU A O 1
ATOM 639 N N . PHE A 1 82 ? -2.308 -18.325 15.298 1.00 91.75 82 PHE A N 1
ATOM 640 C CA . PHE A 1 82 ? -2.438 -19.521 16.125 1.00 91.75 82 PHE A CA 1
ATOM 641 C C . PHE A 1 82 ? -3.103 -19.214 17.473 1.00 91.75 82 PHE A C 1
ATOM 643 O O . PHE A 1 82 ? -3.992 -19.954 17.894 1.00 91.75 82 PHE A O 1
ATOM 650 N N . GLY A 1 83 ? -2.720 -18.112 18.129 1.00 89.12 83 GLY A N 1
ATOM 651 C CA . GLY A 1 83 ? -3.364 -17.640 19.358 1.00 89.12 83 GLY A CA 1
ATOM 652 C C . GLY A 1 83 ? -4.860 -17.373 19.176 1.00 89.12 83 GLY A C 1
ATOM 653 O O . GLY A 1 83 ? -5.669 -17.815 19.990 1.00 89.12 83 GLY A O 1
ATOM 654 N N . VAL A 1 84 ? -5.233 -16.721 18.072 1.00 86.44 84 VAL A N 1
ATOM 655 C CA . VAL A 1 84 ? -6.638 -16.468 17.714 1.00 86.44 84 VAL A CA 1
ATOM 656 C C . VAL A 1 84 ? -7.371 -17.772 17.395 1.00 86.44 84 VAL A C 1
ATOM 658 O O . VAL A 1 84 ? -8.468 -18.011 17.893 1.00 86.44 84 VAL A O 1
ATOM 661 N N . ALA A 1 85 ? -6.773 -18.668 16.608 1.00 86.69 85 ALA A N 1
ATOM 662 C CA . ALA A 1 85 ? -7.374 -19.957 16.274 1.00 86.69 85 ALA A CA 1
ATOM 663 C C . ALA A 1 85 ? -7.596 -20.832 17.517 1.00 86.69 85 ALA A C 1
ATOM 665 O O . ALA A 1 85 ? -8.603 -21.536 17.600 1.00 86.69 85 ALA A O 1
ATOM 666 N N . ARG A 1 86 ? -6.680 -20.775 18.492 1.00 88.06 86 ARG A N 1
ATOM 667 C CA . ARG A 1 86 ? -6.831 -21.437 19.792 1.00 88.06 86 ARG A CA 1
ATOM 668 C C . ARG A 1 86 ? -8.034 -20.878 20.551 1.00 88.06 86 ARG A C 1
ATOM 670 O O . ARG A 1 86 ? -8.878 -21.669 20.962 1.00 88.06 86 ARG A O 1
ATOM 677 N N . HIS A 1 87 ? -8.152 -19.554 20.630 1.00 82.50 87 HIS A N 1
ATOM 678 C CA . HIS A 1 87 ? -9.293 -18.880 21.250 1.00 82.50 87 HIS A CA 1
ATOM 679 C C . HIS A 1 87 ? -10.631 -19.252 20.601 1.00 82.50 87 HIS A C 1
ATOM 681 O O . HIS A 1 87 ? -11.619 -19.532 21.276 1.00 82.50 87 HIS A O 1
ATOM 687 N N . LEU A 1 88 ? -10.669 -19.337 19.269 1.00 82.38 88 LEU A N 1
ATOM 688 C CA . LEU A 1 88 ? -11.877 -19.724 18.539 1.00 82.38 88 LEU A CA 1
ATOM 689 C C . LEU A 1 88 ? -12.302 -21.184 18.772 1.00 82.38 88 LEU A C 1
ATOM 691 O O . LEU A 1 88 ? -13.468 -21.501 18.545 1.00 82.38 88 LEU A O 1
ATOM 695 N N . ARG A 1 89 ? -11.391 -22.059 19.215 1.00 84.69 89 ARG A N 1
ATOM 696 C CA . ARG A 1 89 ? -11.642 -23.493 19.439 1.00 84.69 89 ARG A CA 1
ATOM 697 C C . ARG A 1 89 ? -12.070 -23.839 20.870 1.00 84.69 89 ARG A C 1
ATOM 699 O O . ARG A 1 89 ? -12.403 -24.997 21.109 1.00 84.69 89 ARG A O 1
ATOM 706 N N . GLN A 1 90 ? -12.060 -22.894 21.813 1.00 81.81 90 GLN A N 1
ATOM 707 C CA . GLN A 1 90 ? -12.463 -23.171 23.196 1.00 81.81 90 GLN A CA 1
ATOM 708 C C . GLN A 1 90 ? -14.003 -23.162 23.360 1.00 81.81 90 GLN A C 1
ATOM 710 O O . GLN A 1 90 ? -14.649 -22.200 22.938 1.00 81.81 90 GLN A O 1
ATOM 715 N N . PRO A 1 91 ? -14.605 -24.219 23.946 1.00 60.09 91 PRO A N 1
ATOM 716 C CA . PRO A 1 91 ? -16.062 -24.397 24.021 1.00 60.09 91 PRO A CA 1
ATOM 717 C C . PRO A 1 91 ? -16.764 -23.593 25.132 1.00 60.09 91 PRO A C 1
ATOM 719 O O . PRO A 1 91 ? -17.963 -23.348 25.022 1.00 60.09 91 PRO A O 1
ATOM 722 N N . GLU A 1 92 ? -16.056 -23.149 26.175 1.00 62.53 92 GLU A N 1
ATOM 723 C CA . GLU A 1 92 ? -16.611 -22.283 27.227 1.00 62.53 92 GLU A CA 1
ATOM 724 C C . GLU A 1 92 ? -16.302 -20.817 26.909 1.00 62.53 92 GLU A C 1
ATOM 726 O O . GLU A 1 92 ? -15.156 -20.383 26.985 1.00 62.53 92 GLU A O 1
ATOM 731 N N . ARG A 1 93 ? -17.316 -20.033 26.523 1.00 58.84 93 ARG A N 1
ATOM 732 C CA . ARG A 1 93 ? -17.146 -18.603 26.233 1.00 58.84 93 ARG A CA 1
ATOM 733 C C . ARG A 1 93 ? -17.833 -17.738 27.278 1.00 58.84 93 ARG A C 1
ATOM 735 O O . ARG A 1 93 ? -19.039 -17.522 27.210 1.00 58.84 93 ARG A O 1
ATOM 742 N N . THR A 1 94 ? -17.044 -17.094 28.126 1.00 55.25 94 THR A N 1
ATOM 743 C CA . THR A 1 94 ? -17.273 -15.671 28.376 1.00 55.25 94 THR A CA 1
ATOM 744 C C . THR A 1 94 ? -16.694 -14.938 27.172 1.00 55.25 94 THR A C 1
ATOM 746 O O . THR A 1 94 ? -15.485 -14.949 26.950 1.00 55.25 94 THR A O 1
ATOM 749 N N . ALA A 1 95 ? -17.551 -14.370 26.318 1.00 55.75 95 ALA A N 1
ATOM 750 C CA . ALA A 1 95 ? -17.061 -13.452 25.297 1.00 55.75 95 ALA A CA 1
ATOM 751 C C . ALA A 1 95 ? -16.233 -12.380 26.027 1.00 55.75 95 ALA A C 1
ATOM 753 O O . ALA A 1 95 ? -16.753 -11.822 27.001 1.00 55.75 95 ALA A O 1
ATOM 754 N N . PRO A 1 96 ? -14.968 -12.118 25.643 1.00 54.91 96 PRO A N 1
ATOM 755 C CA . PRO A 1 96 ? -14.272 -10.962 26.185 1.00 54.91 96 PRO A CA 1
ATOM 756 C C . PRO A 1 96 ? -15.205 -9.763 26.004 1.00 54.91 96 PRO A C 1
ATOM 758 O O . PRO A 1 96 ? -15.793 -9.605 24.930 1.00 54.91 96 PRO A O 1
ATOM 761 N N . VAL A 1 97 ? -15.433 -9.004 27.083 1.00 52.06 97 VAL A N 1
ATOM 762 C CA . VAL A 1 97 ? -16.251 -7.785 27.054 1.00 52.06 97 VAL A CA 1
ATOM 763 C C . VAL A 1 97 ? -15.484 -6.788 26.207 1.00 52.06 97 VAL A C 1
ATOM 765 O O . VAL A 1 97 ? -14.680 -6.003 26.699 1.00 52.06 97 VAL A O 1
ATOM 768 N N . ASP A 1 98 ? -15.652 -6.915 24.903 1.00 52.69 98 ASP A N 1
ATOM 769 C CA . ASP A 1 98 ? -14.882 -6.162 23.952 1.00 52.69 98 ASP A CA 1
ATOM 770 C C . ASP A 1 98 ? -15.665 -4.905 23.603 1.00 52.69 98 ASP A C 1
ATOM 772 O O . ASP A 1 98 ? -16.558 -4.907 22.755 1.00 52.69 98 ASP A O 1
ATOM 776 N N . GLY A 1 99 ? -15.351 -3.819 24.309 1.00 52.69 99 GLY A N 1
ATOM 777 C CA . GLY A 1 99 ? -15.909 -2.500 24.016 1.00 52.69 99 GLY A CA 1
ATOM 778 C C . GLY A 1 99 ? -15.587 -2.018 22.593 1.00 52.69 99 GLY A C 1
ATOM 779 O O . GLY A 1 99 ? -16.289 -1.151 22.085 1.00 52.69 99 GLY A O 1
ATOM 780 N N . LEU A 1 100 ? -14.572 -2.601 21.934 1.00 51.62 100 LEU A N 1
ATOM 781 C CA . LEU A 1 100 ? -14.171 -2.292 20.556 1.00 51.62 100 LEU A CA 1
ATOM 782 C C . LEU A 1 100 ? -15.106 -2.906 19.497 1.00 51.62 100 LEU A C 1
ATOM 784 O O . LEU A 1 100 ? -15.437 -2.234 18.522 1.00 51.62 100 LEU A O 1
ATOM 788 N N . LEU A 1 101 ? -15.557 -4.156 19.666 1.00 52.31 101 LEU A N 1
ATOM 789 C CA . LEU A 1 101 ? -16.475 -4.836 18.736 1.00 52.31 101 LEU A CA 1
ATOM 790 C C . LEU A 1 101 ? -17.938 -4.872 19.194 1.00 52.31 101 LEU A C 1
ATOM 792 O O . LEU A 1 101 ? -18.791 -5.286 18.401 1.00 52.31 101 LEU A O 1
ATOM 796 N N . GLY A 1 102 ? -18.238 -4.477 20.435 1.00 51.31 102 GLY A N 1
ATOM 797 C CA . GLY A 1 102 ? -19.590 -4.498 21.002 1.00 51.31 102 GLY A CA 1
ATOM 798 C C . GLY A 1 102 ? -20.576 -3.570 20.289 1.00 51.31 102 GLY A C 1
ATOM 799 O O . GLY A 1 102 ? -21.761 -3.885 20.219 1.00 51.31 102 GLY A O 1
ATOM 800 N N . ASP A 1 103 ? -20.080 -2.490 19.677 1.00 54.72 103 ASP A N 1
ATOM 801 C CA . ASP A 1 103 ? -20.894 -1.469 19.013 1.00 54.72 103 ASP A CA 1
ATOM 802 C C . ASP A 1 103 ? -20.539 -1.362 17.518 1.00 54.72 103 ASP A C 1
ATOM 804 O O . ASP A 1 103 ? -19.933 -0.401 17.035 1.00 54.72 103 ASP A O 1
ATOM 808 N N . ARG A 1 104 ? -20.885 -2.397 16.734 1.00 61.81 104 ARG A N 1
ATOM 809 C CA . ARG A 1 104 ? -20.691 -2.367 15.270 1.00 61.81 104 ARG A CA 1
ATOM 810 C C . ARG A 1 104 ? -21.722 -1.453 14.617 1.00 61.81 104 ARG A C 1
ATOM 812 O O . ARG A 1 104 ? -22.719 -1.918 14.052 1.00 61.81 104 ARG A O 1
ATOM 819 N N . CYS A 1 105 ? -21.456 -0.153 14.653 1.00 75.19 105 CYS A N 1
ATOM 820 C CA . CYS A 1 105 ? -22.220 0.818 13.888 1.00 75.19 105 CYS A CA 1
ATOM 821 C C . CYS A 1 105 ? -22.187 0.459 12.388 1.00 75.19 105 CYS A C 1
ATOM 823 O O . CYS A 1 105 ? -21.274 -0.211 11.886 1.00 75.19 105 CYS A O 1
ATOM 825 N N . ALA A 1 106 ? -23.208 0.885 11.642 1.00 85.56 106 ALA A N 1
ATOM 826 C CA . ALA A 1 106 ? -23.326 0.545 10.224 1.00 85.56 106 ALA A CA 1
ATOM 827 C C . ALA A 1 106 ? -22.103 1.005 9.408 1.00 85.56 106 ALA A C 1
ATOM 829 O O . ALA A 1 106 ? -21.691 0.299 8.491 1.00 85.56 106 ALA A O 1
ATOM 830 N N . ALA A 1 107 ? -21.501 2.141 9.778 1.00 89.06 107 ALA A N 1
ATOM 831 C CA . ALA A 1 107 ? -20.293 2.664 9.147 1.00 89.06 107 ALA A CA 1
ATOM 832 C C . ALA A 1 107 ? -19.088 1.724 9.321 1.00 89.06 107 ALA A C 1
ATOM 834 O O . ALA A 1 107 ? -18.394 1.452 8.347 1.00 89.06 107 ALA A O 1
ATOM 835 N N . GLY A 1 108 ? -18.888 1.157 10.517 1.00 89.50 108 GLY A N 1
ATOM 836 C CA . GLY A 1 108 ? -17.788 0.225 10.778 1.00 89.50 108 GLY A CA 1
ATOM 837 C C . GLY A 1 108 ? -17.880 -1.023 9.906 1.00 89.50 108 GLY A C 1
ATOM 838 O O . GLY A 1 108 ? -16.905 -1.413 9.273 1.00 89.50 108 GLY A O 1
ATOM 839 N N . ARG A 1 109 ? -19.081 -1.604 9.774 1.00 89.12 109 ARG A N 1
ATOM 840 C CA . ARG A 1 109 ? -19.304 -2.766 8.893 1.00 89.12 109 ARG A CA 1
ATOM 841 C C . ARG A 1 109 ? -19.015 -2.461 7.425 1.00 89.12 109 ARG A C 1
ATOM 843 O O . ARG A 1 109 ? -18.410 -3.289 6.753 1.00 89.12 109 ARG A O 1
ATOM 850 N N . VAL A 1 110 ? -19.441 -1.292 6.945 1.00 93.00 110 VAL A N 1
ATOM 851 C CA . VAL A 1 110 ? -19.177 -0.844 5.569 1.00 93.00 110 VAL A CA 1
ATOM 852 C C . VAL A 1 110 ? -17.676 -0.681 5.340 1.00 93.00 110 VAL A C 1
ATOM 854 O O . VAL A 1 110 ? -17.166 -1.194 4.352 1.00 93.00 110 VAL A O 1
ATOM 857 N N . LEU A 1 111 ? -16.964 -0.050 6.275 1.00 94.44 111 LEU A N 1
ATOM 858 C CA . LEU A 1 111 ? -15.515 0.133 6.207 1.00 94.44 111 LEU A CA 1
ATOM 859 C C . LEU A 1 111 ? -14.747 -1.194 6.208 1.00 94.44 111 LEU A C 1
ATOM 861 O O . LEU A 1 111 ? -13.831 -1.356 5.411 1.00 94.44 111 LEU A O 1
ATOM 865 N N . PHE A 1 112 ? -15.143 -2.166 7.034 1.00 91.44 112 PHE A N 1
ATOM 866 C CA . PHE A 1 112 ? -14.528 -3.496 7.014 1.00 91.44 112 PHE A CA 1
ATOM 867 C C . PHE A 1 112 ? -14.780 -4.241 5.709 1.00 91.44 112 PHE A C 1
ATOM 869 O O . PHE A 1 112 ? -13.847 -4.783 5.126 1.00 91.44 112 PHE A O 1
ATOM 876 N N . ALA A 1 113 ? -16.034 -4.273 5.253 1.00 91.81 113 ALA A N 1
ATOM 877 C CA . ALA A 1 113 ? -16.397 -4.977 4.030 1.00 91.81 113 ALA A CA 1
ATOM 878 C C . ALA A 1 113 ? -15.730 -4.340 2.802 1.00 91.81 113 ALA A C 1
ATOM 880 O O . ALA A 1 113 ? -15.131 -5.045 1.993 1.00 91.81 113 ALA A O 1
ATOM 881 N N . GLY A 1 114 ? -15.787 -3.011 2.694 1.00 94.88 114 GLY A N 1
ATOM 882 C CA . GLY A 1 114 ? -15.142 -2.261 1.621 1.00 94.88 114 GLY A CA 1
ATOM 883 C C . GLY A 1 114 ? -13.619 -2.342 1.685 1.00 94.88 114 GLY A C 1
ATOM 884 O O . GLY A 1 114 ? -12.981 -2.553 0.661 1.00 94.88 114 GLY A O 1
ATOM 885 N N . GLY A 1 115 ? -13.037 -2.260 2.883 1.00 95.38 115 GLY A N 1
ATOM 886 C CA . GLY A 1 115 ? -11.598 -2.398 3.080 1.00 95.38 115 GLY A CA 1
ATOM 887 C C . GLY A 1 115 ? -11.078 -3.783 2.693 1.00 95.38 115 GLY A C 1
ATOM 888 O O . GLY A 1 115 ? -10.090 -3.888 1.973 1.00 95.38 115 GLY A O 1
ATOM 889 N N . LEU A 1 116 ? -11.789 -4.847 3.081 1.00 92.50 116 LEU A N 1
ATOM 890 C CA . LEU A 1 116 ? -11.479 -6.210 2.647 1.00 92.50 116 LEU A CA 1
ATOM 891 C C . LEU A 1 116 ? -11.591 -6.355 1.124 1.00 92.50 116 LEU A C 1
ATOM 893 O O . LEU A 1 116 ? -10.708 -6.943 0.505 1.00 92.50 116 LEU A O 1
ATOM 897 N N . ALA A 1 117 ? -12.649 -5.809 0.520 1.00 94.50 117 ALA A N 1
ATOM 898 C CA . ALA A 1 117 ? -12.828 -5.844 -0.928 1.00 94.50 117 ALA A CA 1
ATOM 899 C C . ALA A 1 117 ? -11.681 -5.132 -1.667 1.00 94.50 117 ALA A C 1
ATOM 901 O O . ALA A 1 117 ? -11.176 -5.674 -2.644 1.00 94.50 117 ALA A O 1
ATOM 902 N N . LEU A 1 118 ? -11.228 -3.975 -1.173 1.00 96.44 118 LEU A N 1
ATOM 903 C CA . LEU A 1 118 ? -10.086 -3.237 -1.726 1.00 96.44 118 LEU A CA 1
ATOM 904 C C . LEU A 1 118 ? -8.768 -4.013 -1.603 1.00 96.44 118 LEU A C 1
ATOM 906 O O . LEU A 1 118 ? -8.016 -4.085 -2.570 1.00 96.44 118 LEU A O 1
ATOM 910 N N . VAL A 1 119 ? -8.508 -4.646 -0.453 1.00 93.06 119 VAL A N 1
ATOM 911 C CA . VAL A 1 119 ? -7.319 -5.498 -0.278 1.00 93.06 119 VAL A CA 1
ATOM 912 C C . VAL A 1 119 ? -7.343 -6.680 -1.246 1.00 93.06 119 VAL A C 1
ATOM 914 O O . VAL A 1 119 ? -6.335 -6.969 -1.885 1.00 93.06 119 VAL A O 1
ATOM 917 N N . LEU A 1 120 ? -8.488 -7.356 -1.381 1.00 89.56 120 LEU A N 1
ATOM 918 C CA . LEU A 1 120 ? -8.639 -8.464 -2.327 1.00 89.56 120 LEU A CA 1
ATOM 919 C C . LEU A 1 120 ? -8.476 -7.997 -3.774 1.00 89.56 120 LEU A C 1
ATOM 921 O O . LEU A 1 120 ? -7.810 -8.676 -4.548 1.00 89.56 120 LEU A O 1
ATOM 925 N N . PHE A 1 121 ? -9.045 -6.843 -4.124 1.00 92.25 121 PHE A N 1
ATOM 926 C CA . PHE A 1 121 ? -8.875 -6.230 -5.436 1.00 92.25 121 PHE A CA 1
ATOM 927 C C . PHE A 1 121 ? -7.397 -5.956 -5.732 1.00 92.25 121 PHE A C 1
ATOM 929 O O . PHE A 1 121 ? -6.895 -6.429 -6.745 1.00 92.25 121 PHE A O 1
ATOM 936 N N . GLY A 1 122 ? -6.681 -5.302 -4.813 1.00 92.06 122 GLY A N 1
ATOM 937 C CA . GLY A 1 122 ? -5.248 -5.061 -4.959 1.00 92.06 122 GLY A CA 1
ATOM 938 C C . GLY A 1 122 ? -4.451 -6.359 -5.103 1.00 92.06 122 GLY A C 1
ATOM 939 O O . GLY A 1 122 ? -3.629 -6.471 -6.004 1.00 92.06 122 GLY A O 1
ATOM 940 N N . PHE A 1 123 ? -4.721 -7.388 -4.292 1.00 90.00 123 PHE A N 1
ATOM 941 C CA . PHE A 1 123 ? -4.053 -8.686 -4.451 1.00 90.00 123 PHE A CA 1
ATOM 942 C C . PHE A 1 123 ? -4.328 -9.352 -5.801 1.00 90.00 123 PHE A C 1
ATOM 944 O O . PHE A 1 123 ? -3.405 -9.921 -6.378 1.00 90.00 123 PHE A O 1
ATOM 951 N N . LEU A 1 124 ? -5.568 -9.305 -6.290 1.00 90.06 124 LEU A N 1
ATOM 952 C CA . LEU A 1 124 ? -5.929 -9.870 -7.591 1.00 90.06 124 LEU A CA 1
ATOM 953 C C . LEU A 1 124 ? -5.207 -9.148 -8.729 1.00 90.06 124 LEU A C 1
ATOM 955 O O . LEU A 1 124 ? -4.644 -9.809 -9.595 1.00 90.06 124 LEU A O 1
ATOM 959 N N . ASP A 1 125 ? -5.191 -7.820 -8.686 1.00 91.56 125 ASP A N 1
ATOM 960 C CA . ASP A 1 125 ? -4.504 -6.970 -9.655 1.00 91.56 125 ASP A CA 1
ATOM 961 C C . ASP A 1 125 ? -2.989 -7.234 -9.669 1.00 91.56 125 ASP A C 1
ATOM 963 O O . ASP A 1 125 ? -2.413 -7.578 -10.699 1.00 91.56 125 ASP A O 1
ATOM 967 N N . GLY A 1 126 ? -2.354 -7.243 -8.493 1.00 88.81 126 GLY A N 1
ATOM 968 C CA . GLY A 1 126 ? -0.926 -7.549 -8.375 1.00 88.81 126 GLY A CA 1
ATOM 969 C C . GLY A 1 126 ? -0.573 -8.977 -8.798 1.00 88.81 126 GLY A C 1
ATOM 970 O O . GLY A 1 126 ? 0.466 -9.198 -9.417 1.00 88.81 126 GLY A O 1
ATOM 971 N N . ALA A 1 127 ? -1.433 -9.957 -8.501 1.00 85.94 127 ALA A N 1
ATOM 972 C CA . ALA A 1 127 ? -1.242 -11.336 -8.946 1.00 85.94 127 ALA A CA 1
ATOM 973 C C . ALA A 1 127 ? -1.400 -11.475 -10.466 1.00 85.94 127 ALA A C 1
ATOM 975 O O . ALA A 1 127 ? -0.654 -12.234 -11.087 1.00 85.94 127 ALA A O 1
ATOM 976 N N . TYR A 1 128 ? -2.342 -10.739 -11.063 1.00 91.00 128 TYR A N 1
ATOM 977 C CA . TYR A 1 128 ? -2.502 -10.666 -12.510 1.00 91.00 128 TYR A CA 1
ATOM 978 C C . TYR A 1 128 ? -1.250 -10.072 -13.161 1.00 91.00 128 TYR A C 1
ATOM 980 O O . TYR A 1 128 ? -0.647 -10.727 -14.011 1.00 91.00 128 TYR A O 1
ATOM 988 N N . TYR A 1 129 ? -0.797 -8.905 -12.694 1.00 91.44 129 TYR A N 1
ATOM 989 C CA . TYR A 1 129 ? 0.416 -8.259 -13.194 1.00 91.44 129 TYR A CA 1
ATOM 990 C C . TYR A 1 129 ? 1.637 -9.183 -13.085 1.00 91.44 129 TYR A C 1
ATOM 992 O O . TYR A 1 129 ? 2.346 -9.405 -14.066 1.00 91.44 129 TYR A O 1
ATOM 1000 N N . ALA A 1 130 ? 1.848 -9.802 -11.919 1.00 86.06 130 ALA A N 1
ATOM 1001 C CA . ALA A 1 130 ? 2.961 -10.724 -11.701 1.00 86.06 130 ALA A CA 1
ATOM 1002 C C . ALA A 1 130 ? 2.902 -11.971 -12.602 1.00 86.06 130 ALA A C 1
ATOM 1004 O O . ALA A 1 130 ? 3.941 -12.464 -13.035 1.00 86.06 130 ALA A O 1
ATOM 1005 N N . GLY A 1 131 ? 1.703 -12.498 -12.866 1.00 87.81 131 GLY A N 1
ATOM 1006 C CA . GLY A 1 131 ? 1.516 -13.719 -13.650 1.00 87.81 131 GLY A CA 1
ATOM 1007 C C . GLY A 1 131 ? 1.506 -13.511 -15.165 1.00 87.81 131 GLY A C 1
ATOM 1008 O O . GLY A 1 131 ? 1.841 -14.442 -15.897 1.00 87.81 131 GLY A O 1
ATOM 1009 N N . VAL A 1 132 ? 1.108 -12.326 -15.636 1.00 90.69 132 VAL A N 1
ATOM 1010 C CA . VAL A 1 132 ? 0.861 -12.059 -17.062 1.00 90.69 132 VAL A CA 1
ATOM 1011 C C . VAL A 1 132 ? 1.847 -11.045 -17.633 1.00 90.69 132 VAL A C 1
ATOM 1013 O O . VAL A 1 132 ? 2.471 -11.315 -18.659 1.00 90.69 132 VAL A O 1
ATOM 1016 N N . ASP A 1 133 ? 2.015 -9.898 -16.977 1.00 90.25 133 ASP A N 1
ATOM 1017 C CA . ASP A 1 133 ? 2.720 -8.752 -17.558 1.00 90.25 133 ASP A CA 1
ATOM 1018 C C . ASP A 1 133 ? 4.178 -8.640 -17.116 1.00 90.25 133 ASP A C 1
ATOM 1020 O O . ASP A 1 133 ? 5.015 -8.211 -17.907 1.00 90.25 133 ASP A O 1
ATOM 1024 N N . LEU A 1 134 ? 4.524 -9.100 -15.911 1.00 89.44 134 LEU A N 1
ATOM 1025 C CA . LEU A 1 134 ? 5.868 -8.941 -15.351 1.00 89.44 134 LEU A CA 1
ATOM 1026 C C . LEU A 1 134 ? 6.959 -9.516 -16.264 1.00 89.44 134 LEU A C 1
ATOM 1028 O O . LEU A 1 134 ? 7.904 -8.811 -16.606 1.00 89.44 134 LEU A O 1
ATOM 1032 N N . TYR A 1 135 ? 6.808 -10.765 -16.713 1.00 89.19 135 TYR A N 1
ATOM 1033 C CA . TYR A 1 135 ? 7.805 -11.396 -17.583 1.00 89.19 135 TYR A CA 1
ATOM 1034 C C . TYR A 1 135 ? 7.892 -10.711 -18.954 1.00 89.19 135 TYR A C 1
ATOM 1036 O O . TYR A 1 135 ? 8.982 -10.517 -19.491 1.00 89.19 135 TYR A O 1
ATOM 1044 N N . ARG A 1 136 ? 6.747 -10.296 -19.514 1.00 92.00 136 ARG A N 1
ATOM 1045 C CA . ARG A 1 136 ? 6.706 -9.531 -20.768 1.00 92.00 136 ARG A CA 1
ATOM 1046 C C . ARG A 1 136 ? 7.461 -8.211 -20.612 1.00 92.00 136 ARG A C 1
ATOM 1048 O O . ARG A 1 136 ? 8.275 -7.877 -21.469 1.00 92.00 136 ARG A O 1
ATOM 1055 N N . HIS A 1 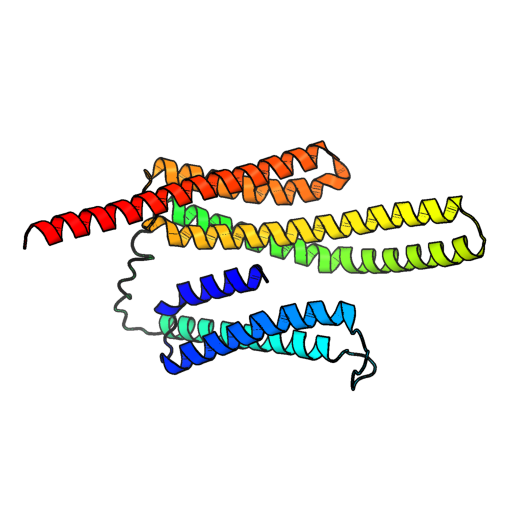137 ? 7.214 -7.490 -19.521 1.00 93.19 137 HIS A N 1
ATOM 1056 C CA . HIS A 1 137 ? 7.894 -6.240 -19.210 1.00 93.19 137 HIS A CA 1
ATOM 1057 C C . HIS A 1 137 ? 9.397 -6.441 -19.008 1.00 93.19 137 HIS A C 1
ATOM 1059 O O . HIS A 1 137 ? 10.159 -5.655 -19.548 1.00 93.19 137 HIS A O 1
ATOM 1065 N N . GLU A 1 138 ? 9.845 -7.491 -18.312 1.00 90.81 138 GLU A N 1
ATOM 1066 C CA . GLU A 1 138 ? 11.277 -7.794 -18.137 1.00 90.81 138 GLU A CA 1
ATOM 1067 C C . GLU A 1 138 ? 11.997 -8.074 -19.466 1.00 90.81 138 GLU A C 1
ATOM 1069 O O . GLU A 1 138 ? 13.116 -7.602 -19.680 1.00 90.81 138 GLU A O 1
ATOM 1074 N N . VAL A 1 139 ? 11.356 -8.807 -20.382 1.00 93.31 139 VAL A N 1
ATOM 1075 C CA . VAL A 1 139 ? 11.918 -9.076 -21.716 1.00 93.31 139 VAL A CA 1
ATOM 1076 C C . VAL A 1 139 ? 12.038 -7.789 -22.534 1.00 93.31 139 VAL A C 1
ATOM 1078 O O . VAL A 1 139 ? 13.078 -7.568 -23.158 1.00 93.31 139 VAL A O 1
ATOM 1081 N N . LEU A 1 140 ? 11.007 -6.937 -22.509 1.00 94.69 140 LEU A N 1
ATOM 1082 C CA . LEU A 1 140 ? 11.015 -5.646 -23.206 1.00 94.69 140 LEU A CA 1
ATOM 1083 C C . LEU A 1 140 ? 12.074 -4.691 -22.636 1.00 94.69 140 LEU A C 1
ATOM 1085 O O . LEU A 1 140 ? 12.791 -4.041 -23.396 1.00 94.69 140 LEU A O 1
ATOM 1089 N N . ASP A 1 141 ? 12.224 -4.666 -21.309 1.00 94.56 141 ASP A N 1
ATOM 1090 C CA . ASP A 1 141 ? 13.241 -3.887 -20.592 1.00 94.56 141 ASP A CA 1
ATOM 1091 C C . ASP A 1 141 ? 14.641 -4.236 -21.119 1.00 94.56 141 ASP A C 1
ATOM 1093 O O . ASP A 1 141 ? 15.415 -3.368 -21.526 1.00 94.56 141 ASP A O 1
ATOM 1097 N N . TYR A 1 142 ? 14.939 -5.538 -21.202 1.00 94.69 142 TYR A N 1
ATOM 1098 C CA . TYR A 1 142 ? 16.214 -6.026 -21.717 1.00 94.69 142 TYR A CA 1
ATOM 1099 C C . TYR A 1 142 ? 16.419 -5.690 -23.199 1.00 94.69 142 TYR A C 1
ATOM 1101 O O . TYR A 1 142 ? 17.510 -5.251 -23.579 1.00 94.69 142 TYR A O 1
ATOM 1109 N N . SER A 1 143 ? 15.398 -5.881 -24.045 1.00 96.06 143 SER A N 1
ATOM 1110 C CA . SER A 1 143 ? 15.527 -5.606 -25.481 1.00 96.06 143 SER A CA 1
ATOM 1111 C C . SER A 1 143 ? 15.791 -4.129 -25.761 1.00 96.06 143 SER A C 1
ATOM 1113 O O . SER A 1 143 ? 16.694 -3.822 -26.538 1.00 96.06 143 SER A O 1
ATOM 1115 N N . LEU A 1 144 ? 15.085 -3.227 -25.074 1.00 96.19 144 LEU A N 1
ATOM 1116 C CA . LEU A 1 144 ? 15.246 -1.782 -25.246 1.00 96.19 144 LEU A CA 1
ATOM 1117 C C . LEU A 1 144 ? 16.627 -1.312 -24.769 1.00 96.19 144 LEU A C 1
ATOM 1119 O O . LEU A 1 144 ? 17.299 -0.549 -25.461 1.00 96.19 144 LEU A O 1
ATOM 1123 N N . LEU A 1 145 ? 17.111 -1.819 -23.630 1.00 95.75 145 LEU A N 1
ATOM 1124 C CA . LEU A 1 145 ? 18.463 -1.513 -23.137 1.00 95.75 145 LEU A CA 1
ATOM 1125 C C . LEU A 1 145 ? 19.561 -2.026 -24.083 1.00 95.75 145 LEU A C 1
ATOM 1127 O O . LEU A 1 145 ? 20.581 -1.357 -24.295 1.00 95.75 145 LEU A O 1
ATOM 1131 N N . SER A 1 146 ? 19.356 -3.204 -24.678 1.00 96.50 146 SER A N 1
ATOM 1132 C CA . SER A 1 146 ? 20.266 -3.751 -25.686 1.00 96.50 146 SER A CA 1
ATOM 1133 C C . SER A 1 146 ? 20.284 -2.886 -26.949 1.00 96.50 146 SER A C 1
ATOM 1135 O O . SER A 1 146 ? 21.361 -2.527 -27.435 1.00 96.50 146 SER A O 1
ATOM 1137 N N . GLU A 1 147 ? 19.111 -2.478 -27.433 1.00 95.88 147 GLU A N 1
ATOM 1138 C CA . GLU A 1 147 ? 18.975 -1.608 -28.599 1.00 95.88 147 GLU A CA 1
ATOM 1139 C C . GLU A 1 147 ? 19.626 -0.242 -28.376 1.00 95.88 147 GLU A C 1
ATOM 1141 O O . GLU A 1 147 ? 20.427 0.188 -29.211 1.00 95.88 147 GLU A O 1
ATOM 1146 N N . MET A 1 148 ? 19.387 0.400 -27.228 1.00 96.12 148 MET A N 1
ATOM 1147 C CA . MET A 1 148 ? 20.058 1.650 -26.847 1.00 96.12 148 MET A CA 1
ATOM 1148 C C . MET A 1 148 ? 21.583 1.507 -26.890 1.00 96.12 148 MET A C 1
ATOM 1150 O O . MET A 1 148 ? 22.286 2.392 -27.377 1.00 96.12 148 MET A O 1
ATOM 1154 N N . THR A 1 149 ? 22.113 0.371 -26.430 1.00 96.56 149 THR A N 1
ATOM 1155 C CA . THR A 1 149 ? 23.558 0.105 -26.436 1.00 96.56 149 THR A CA 1
ATOM 1156 C C . THR A 1 149 ? 24.103 -0.027 -27.863 1.00 96.56 149 THR A C 1
ATOM 1158 O O . THR A 1 149 ? 25.105 0.607 -28.207 1.00 96.56 149 THR A O 1
ATOM 1161 N N . ILE A 1 150 ? 23.441 -0.818 -28.713 1.00 96.69 150 ILE A N 1
ATOM 1162 C CA . ILE A 1 150 ? 23.861 -1.063 -30.103 1.00 96.69 150 ILE A CA 1
ATOM 1163 C C . ILE A 1 150 ? 23.774 0.224 -30.935 1.00 96.69 150 ILE A C 1
ATOM 1165 O O . ILE A 1 150 ? 24.713 0.578 -31.653 1.00 96.69 150 ILE A O 1
ATOM 1169 N N . THR A 1 151 ? 22.662 0.948 -30.826 1.00 96.00 151 THR A N 1
ATOM 1170 C CA . THR A 1 151 ? 22.406 2.177 -31.592 1.00 96.00 151 THR A CA 1
ATOM 1171 C C . THR A 1 151 ? 23.292 3.338 -31.137 1.00 96.00 151 THR A C 1
ATOM 1173 O O . THR A 1 151 ? 23.779 4.102 -31.978 1.00 96.00 151 THR A O 1
ATOM 1176 N N . SER A 1 152 ? 23.604 3.415 -29.839 1.00 96.06 152 SER A N 1
ATOM 1177 C CA . SER A 1 152 ? 24.585 4.356 -29.288 1.00 96.06 152 SER A CA 1
ATOM 1178 C C . SER A 1 152 ? 25.998 4.069 -29.802 1.00 96.06 152 SER A C 1
ATOM 1180 O O . SER A 1 152 ? 26.683 4.983 -30.270 1.00 96.06 152 SER A O 1
ATOM 1182 N N . ALA A 1 153 ? 26.416 2.797 -29.837 1.00 96.94 153 ALA A N 1
ATOM 1183 C CA . ALA A 1 153 ? 27.696 2.404 -30.431 1.00 96.94 153 ALA A CA 1
ATOM 1184 C C . ALA A 1 153 ? 27.782 2.769 -31.927 1.00 96.94 153 ALA A C 1
ATOM 1186 O O . ALA A 1 153 ? 28.839 3.184 -32.409 1.00 96.94 153 ALA A O 1
ATOM 1187 N N . ALA A 1 154 ? 26.657 2.689 -32.645 1.00 96.94 154 ALA A N 1
ATOM 1188 C CA . ALA A 1 154 ? 26.531 3.126 -34.034 1.00 96.94 154 ALA A CA 1
ATOM 1189 C C . ALA A 1 154 ? 26.412 4.657 -34.209 1.00 96.94 154 ALA A C 1
ATOM 1191 O O . ALA A 1 154 ? 26.349 5.132 -35.343 1.00 96.94 154 ALA A O 1
ATOM 1192 N N . LYS A 1 155 ? 26.392 5.438 -33.117 1.00 96.06 155 LYS A N 1
ATOM 1193 C CA . LYS A 1 155 ? 26.182 6.900 -33.099 1.00 96.06 155 LYS A CA 1
ATOM 1194 C C . LYS A 1 155 ? 24.887 7.345 -33.790 1.00 96.06 155 LYS A C 1
ATOM 1196 O O . LYS A 1 155 ? 24.811 8.455 -34.319 1.00 96.06 155 LYS A O 1
ATOM 1201 N N . ASN A 1 156 ? 23.866 6.491 -33.787 1.00 96.81 156 ASN A N 1
ATOM 1202 C CA . ASN A 1 156 ? 22.567 6.807 -34.365 1.00 96.81 156 ASN A CA 1
ATOM 1203 C C . ASN A 1 156 ? 21.669 7.469 -33.313 1.00 96.81 156 ASN A C 1
ATOM 1205 O O . ASN A 1 156 ? 20.887 6.799 -32.644 1.00 96.81 156 ASN A O 1
ATOM 1209 N N . VAL A 1 157 ? 21.797 8.790 -33.173 1.00 95.19 157 VAL A N 1
ATOM 1210 C CA . VAL A 1 157 ? 21.095 9.578 -32.145 1.00 95.19 157 VAL A CA 1
ATOM 1211 C C . VAL A 1 157 ? 19.574 9.418 -32.229 1.00 95.19 157 VAL A C 1
ATOM 1213 O O . VAL A 1 157 ? 18.937 9.206 -31.209 1.00 95.19 157 VAL A O 1
ATOM 1216 N N . ALA A 1 158 ? 18.996 9.416 -33.433 1.00 96.50 158 ALA A N 1
ATOM 1217 C CA . ALA A 1 158 ? 17.547 9.280 -33.601 1.00 96.50 158 ALA A CA 1
ATOM 1218 C C . ALA A 1 158 ? 17.011 7.921 -33.109 1.00 96.50 158 ALA A C 1
ATOM 1220 O O . ALA A 1 158 ? 15.935 7.856 -32.515 1.00 96.50 158 ALA A O 1
ATOM 1221 N N . ALA A 1 159 ? 17.761 6.838 -33.336 1.00 94.88 159 ALA A N 1
ATOM 1222 C CA . ALA A 1 159 ? 17.380 5.513 -32.849 1.00 94.88 159 ALA A CA 1
ATOM 1223 C C . ALA A 1 159 ? 17.543 5.396 -31.326 1.00 94.88 159 ALA A C 1
ATOM 1225 O O . ALA A 1 159 ? 16.691 4.810 -30.667 1.00 94.88 159 ALA A O 1
ATOM 1226 N N . VAL A 1 160 ? 18.588 6.015 -30.761 1.00 95.62 160 VAL A N 1
ATOM 1227 C CA . VAL A 1 160 ? 18.757 6.104 -29.303 1.00 95.62 160 VAL A CA 1
ATOM 1228 C C . VAL A 1 160 ? 17.589 6.861 -28.671 1.00 95.62 160 VAL A C 1
ATOM 1230 O O . VAL A 1 160 ? 17.004 6.358 -27.719 1.00 95.62 160 VAL A O 1
ATOM 1233 N N . ASP A 1 161 ? 17.211 8.023 -29.211 1.00 96.50 161 ASP A N 1
ATOM 1234 C CA . ASP A 1 161 ? 16.097 8.823 -28.685 1.00 96.50 161 ASP A CA 1
ATOM 1235 C C . ASP A 1 161 ? 14.769 8.053 -28.733 1.00 96.50 161 ASP A C 1
ATOM 1237 O O . ASP A 1 161 ? 13.975 8.125 -27.796 1.00 96.50 161 ASP A O 1
ATOM 1241 N N . THR A 1 162 ? 14.552 7.272 -29.797 1.00 96.75 162 THR A N 1
ATOM 1242 C CA . THR A 1 162 ? 13.367 6.412 -29.934 1.00 96.75 162 THR A CA 1
ATOM 1243 C C . THR A 1 162 ? 13.349 5.331 -28.852 1.00 96.75 162 THR A C 1
ATOM 1245 O O . THR A 1 162 ? 12.383 5.242 -28.098 1.00 96.75 162 THR A O 1
ATOM 1248 N N . ALA A 1 163 ? 14.442 4.576 -28.701 1.00 95.06 163 ALA A N 1
ATOM 1249 C CA . ALA A 1 163 ? 14.533 3.507 -27.706 1.00 95.06 163 ALA A CA 1
ATOM 1250 C C . ALA A 1 163 ? 14.451 4.033 -26.258 1.00 95.06 163 ALA A C 1
ATOM 1252 O O . ALA A 1 163 ? 13.881 3.378 -25.387 1.00 95.06 163 ALA A O 1
ATOM 1253 N N . VAL A 1 164 ? 14.976 5.236 -25.991 1.00 95.75 164 VAL A N 1
ATOM 1254 C CA . VAL A 1 164 ? 14.815 5.921 -24.696 1.00 95.75 164 VAL A CA 1
ATOM 1255 C C . VAL A 1 164 ? 13.351 6.296 -24.447 1.00 95.75 164 VAL A C 1
ATOM 1257 O O . VAL A 1 164 ? 12.869 6.122 -23.327 1.00 95.75 164 VAL A O 1
ATOM 1260 N N . GLY A 1 165 ? 12.643 6.793 -25.465 1.00 95.44 165 GLY A N 1
ATOM 1261 C CA . GLY A 1 165 ? 11.215 7.105 -25.377 1.00 95.44 165 GLY A CA 1
ATOM 1262 C C . GLY A 1 165 ? 10.375 5.874 -25.037 1.00 95.44 165 GLY A C 1
ATOM 1263 O O . GLY A 1 165 ? 9.635 5.891 -24.055 1.00 95.44 165 GLY A O 1
ATOM 1264 N N . GLU A 1 166 ? 10.567 4.784 -25.779 1.00 95.56 166 GLU A N 1
ATOM 1265 C CA . GLU A 1 166 ? 9.869 3.508 -25.560 1.00 95.56 166 GLU A CA 1
ATOM 1266 C C . GLU A 1 166 ? 10.179 2.906 -24.181 1.00 95.56 166 GLU A C 1
ATOM 1268 O O . GLU A 1 166 ? 9.292 2.391 -23.498 1.00 95.56 166 GLU A O 1
ATOM 1273 N N . TYR A 1 167 ? 11.425 3.026 -23.715 1.00 95.38 167 TYR A N 1
ATOM 1274 C CA . TYR A 1 167 ? 11.796 2.615 -22.360 1.00 95.38 167 TYR A CA 1
ATOM 1275 C C . TYR A 1 167 ? 11.105 3.464 -21.286 1.00 95.38 167 TYR A C 1
ATOM 1277 O O . TYR A 1 167 ? 10.684 2.941 -20.253 1.00 95.38 167 TYR A O 1
ATOM 1285 N N . GLY A 1 168 ? 10.956 4.769 -21.528 1.00 93.56 168 GLY A N 1
ATOM 1286 C CA . GLY A 1 168 ? 10.194 5.664 -20.662 1.00 93.56 168 GLY A CA 1
ATOM 1287 C C . GLY A 1 168 ? 8.719 5.267 -20.555 1.00 93.56 168 GLY A C 1
ATOM 1288 O O . GLY A 1 168 ? 8.177 5.245 -19.450 1.00 93.56 168 GLY A O 1
ATOM 1289 N N . GLU A 1 169 ? 8.089 4.901 -21.673 1.00 93.06 169 GLU A N 1
ATOM 1290 C CA . GLU A 1 169 ? 6.702 4.416 -21.700 1.00 93.06 169 GLU A CA 1
ATOM 1291 C C . GLU A 1 169 ? 6.547 3.099 -20.930 1.00 93.06 169 GLU A C 1
ATOM 1293 O O . GLU A 1 169 ? 5.687 3.004 -20.052 1.00 93.06 169 GLU A O 1
ATOM 1298 N N . LEU A 1 170 ? 7.440 2.128 -21.157 1.00 94.50 170 LEU A N 1
ATOM 1299 C CA . LEU A 1 170 ? 7.453 0.857 -20.424 1.00 94.50 170 LEU A CA 1
ATOM 1300 C C . LEU A 1 170 ? 7.640 1.062 -18.911 1.00 94.50 170 LEU A C 1
ATOM 1302 O O . LEU A 1 170 ? 6.986 0.408 -18.095 1.00 94.50 170 LEU A O 1
ATOM 1306 N N . ALA A 1 171 ? 8.531 1.973 -18.513 1.00 92.12 171 ALA A N 1
ATOM 1307 C CA . ALA A 1 171 ? 8.720 2.322 -17.108 1.00 92.12 171 ALA A CA 1
ATOM 1308 C C . ALA A 1 171 ? 7.451 2.949 -16.504 1.00 92.12 171 ALA A C 1
ATOM 1310 O O . ALA A 1 171 ? 7.113 2.650 -15.356 1.00 92.12 171 ALA A O 1
ATOM 1311 N N . GLY A 1 172 ? 6.738 3.771 -17.282 1.00 91.31 172 GLY A N 1
ATOM 1312 C CA . GLY A 1 172 ? 5.434 4.324 -16.923 1.00 91.31 172 GLY A CA 1
ATOM 1313 C C . GLY A 1 172 ? 4.376 3.243 -16.700 1.00 91.31 172 GLY A C 1
ATOM 1314 O O . GLY A 1 172 ? 3.727 3.251 -15.656 1.00 91.31 172 GLY A O 1
ATOM 1315 N N . GLU A 1 173 ? 4.250 2.281 -17.622 1.00 91.88 173 GLU A N 1
ATOM 1316 C CA . GLU A 1 173 ? 3.334 1.130 -17.501 1.00 91.88 173 GLU A CA 1
ATOM 1317 C C . GLU A 1 173 ? 3.575 0.358 -16.201 1.00 91.88 173 GLU A C 1
ATOM 1319 O O . GLU A 1 173 ? 2.673 0.232 -15.370 1.00 91.88 173 GLU A O 1
ATOM 1324 N N . LYS A 1 174 ? 4.828 -0.042 -15.956 1.00 92.19 174 LYS A N 1
ATOM 1325 C CA . LYS A 1 174 ? 5.226 -0.744 -14.724 1.00 92.19 174 LYS A CA 1
ATOM 1326 C C . LYS A 1 174 ? 4.887 0.070 -13.472 1.00 92.19 174 LYS A C 1
ATOM 1328 O O . LYS A 1 174 ? 4.415 -0.486 -12.481 1.00 92.19 174 LYS A O 1
ATOM 1333 N N . ALA A 1 175 ? 5.163 1.374 -13.489 1.00 90.69 175 ALA A N 1
ATOM 1334 C CA . ALA A 1 175 ? 4.939 2.242 -12.338 1.00 90.69 175 ALA A CA 1
ATOM 1335 C C . ALA A 1 175 ? 3.448 2.380 -12.002 1.00 90.69 175 ALA A C 1
ATOM 1337 O O . ALA A 1 175 ? 3.087 2.317 -10.827 1.00 90.69 175 ALA A O 1
ATOM 1338 N N . VAL A 1 176 ? 2.599 2.532 -13.018 1.00 92.31 176 VAL A N 1
ATOM 1339 C CA . VAL A 1 176 ? 1.147 2.671 -12.868 1.00 92.31 176 VAL A CA 1
ATOM 1340 C C . VAL A 1 176 ? 0.514 1.395 -12.307 1.00 92.31 176 VAL A C 1
ATOM 1342 O O . VAL A 1 176 ? -0.253 1.487 -11.345 1.00 92.31 176 VAL A O 1
ATOM 1345 N N . ASP A 1 177 ? 0.890 0.219 -12.819 1.00 91.25 177 ASP A N 1
ATOM 1346 C CA . ASP A 1 177 ? 0.402 -1.070 -12.302 1.00 91.25 177 ASP A CA 1
ATOM 1347 C C . ASP A 1 177 ? 0.808 -1.275 -10.833 1.00 91.25 177 ASP A C 1
ATOM 1349 O O . ASP A 1 177 ? -0.019 -1.573 -9.966 1.00 91.25 177 ASP A O 1
ATOM 1353 N N . ILE A 1 178 ? 2.086 -1.036 -10.510 1.00 89.75 178 ILE A N 1
ATOM 1354 C CA . ILE A 1 178 ? 2.594 -1.163 -9.136 1.00 89.75 178 ILE A CA 1
ATOM 1355 C C . ILE A 1 178 ? 1.897 -0.167 -8.197 1.00 89.75 178 ILE A C 1
ATOM 1357 O O . ILE A 1 178 ? 1.551 -0.523 -7.064 1.00 89.75 178 ILE A O 1
ATOM 1361 N N . ALA A 1 179 ? 1.684 1.073 -8.643 1.00 90.88 179 ALA A N 1
ATOM 1362 C CA . ALA A 1 179 ? 1.043 2.113 -7.848 1.00 90.88 179 ALA A CA 1
ATOM 1363 C C . ALA A 1 179 ? -0.430 1.794 -7.560 1.00 90.88 179 ALA A C 1
ATOM 1365 O O . ALA A 1 179 ? -0.865 1.917 -6.411 1.00 90.88 179 ALA A O 1
ATOM 1366 N N . ALA A 1 180 ? -1.192 1.353 -8.564 1.00 91.56 180 ALA A N 1
ATOM 1367 C CA . ALA A 1 180 ? -2.595 0.989 -8.393 1.00 91.56 180 ALA A CA 1
ATOM 1368 C C . ALA A 1 180 ? -2.763 -0.187 -7.419 1.00 91.56 180 ALA A C 1
ATOM 1370 O O . ALA A 1 180 ? -3.550 -0.089 -6.468 1.00 91.56 180 ALA A O 1
ATOM 1371 N N . HIS A 1 181 ? -1.956 -1.240 -7.589 1.00 93.50 181 HIS A N 1
ATOM 1372 C CA . HIS A 1 181 ? -1.880 -2.377 -6.674 1.00 93.50 181 HIS A CA 1
ATOM 1373 C C . HIS A 1 181 ? -1.607 -1.933 -5.227 1.00 93.50 181 HIS A C 1
ATOM 1375 O O . HIS A 1 181 ? -2.346 -2.292 -4.301 1.00 93.50 181 HIS A O 1
ATOM 1381 N N . ALA A 1 182 ? -0.553 -1.133 -5.026 1.00 90.88 182 ALA A N 1
ATOM 1382 C CA . ALA A 1 182 ? -0.132 -0.689 -3.703 1.00 90.88 182 ALA A CA 1
ATOM 1383 C C . ALA A 1 182 ? -1.205 0.177 -3.027 1.00 90.88 182 ALA A C 1
ATOM 1385 O O . ALA A 1 182 ? -1.586 -0.092 -1.885 1.00 90.88 182 ALA A O 1
ATOM 1386 N N . HIS A 1 183 ? -1.749 1.168 -3.738 1.00 93.94 183 HIS A N 1
ATOM 1387 C CA . HIS A 1 183 ? -2.761 2.065 -3.187 1.00 93.94 183 HIS A CA 1
ATOM 1388 C C . HIS A 1 183 ? -4.072 1.353 -2.851 1.00 93.94 183 HIS A C 1
ATOM 1390 O O . HIS A 1 183 ? -4.662 1.640 -1.806 1.00 93.94 183 HIS A O 1
ATOM 1396 N N . ALA A 1 184 ? -4.513 0.391 -3.668 1.00 94.56 184 ALA A N 1
ATOM 1397 C CA . ALA A 1 184 ? -5.696 -0.408 -3.357 1.00 94.56 184 ALA A CA 1
ATOM 1398 C C . ALA A 1 184 ? -5.550 -1.145 -2.011 1.00 94.56 184 ALA A C 1
ATOM 1400 O O . ALA A 1 184 ? -6.447 -1.086 -1.164 1.00 94.56 184 ALA A O 1
ATOM 1401 N N . ILE A 1 185 ? -4.397 -1.783 -1.773 1.00 91.94 185 ILE A N 1
ATOM 1402 C CA . ILE A 1 185 ? -4.124 -2.484 -0.510 1.00 91.94 185 ILE A CA 1
ATOM 1403 C C . ILE A 1 185 ? -4.012 -1.497 0.653 1.00 91.94 185 ILE A C 1
ATOM 1405 O O . ILE A 1 185 ? -4.623 -1.716 1.702 1.00 91.94 185 ILE A O 1
ATOM 1409 N N . GLU A 1 186 ? -3.262 -0.407 0.487 1.00 92.50 186 GLU A N 1
ATOM 1410 C CA . GLU A 1 186 ? -3.069 0.594 1.539 1.00 92.50 186 GLU A CA 1
ATOM 1411 C C . GLU A 1 186 ? -4.393 1.210 1.991 1.00 92.50 186 GLU A C 1
ATOM 1413 O O . GLU A 1 186 ? -4.669 1.276 3.192 1.00 92.50 186 GLU A O 1
ATOM 1418 N N . PHE A 1 187 ? -5.248 1.604 1.048 1.00 95.06 187 PHE A N 1
ATOM 1419 C CA . PHE A 1 187 ? -6.558 2.144 1.381 1.00 95.06 187 PHE A CA 1
ATOM 1420 C C . PHE A 1 187 ? -7.506 1.094 1.954 1.00 95.06 187 PHE A C 1
ATOM 1422 O O . PHE A 1 187 ? -8.299 1.410 2.845 1.00 95.06 187 PHE A O 1
ATOM 1429 N N . GLY A 1 188 ? -7.408 -0.158 1.507 1.00 95.06 188 GLY A N 1
ATOM 1430 C CA . GLY A 1 188 ? -8.170 -1.253 2.089 1.00 95.06 188 GLY A CA 1
ATOM 1431 C C . GLY A 1 188 ? -7.820 -1.499 3.562 1.00 95.06 188 GLY A C 1
ATOM 1432 O O . GLY A 1 188 ? -8.712 -1.596 4.412 1.00 95.06 188 GLY A O 1
ATOM 1433 N N . LEU A 1 189 ? -6.523 -1.515 3.890 1.00 92.62 189 LEU A N 1
ATOM 1434 C CA . LEU A 1 189 ? -6.027 -1.621 5.267 1.00 92.62 189 LEU A CA 1
ATOM 1435 C C . LEU A 1 189 ? -6.449 -0.416 6.117 1.00 92.62 189 LEU A C 1
ATOM 1437 O O . LEU A 1 189 ? -6.932 -0.592 7.238 1.00 92.62 189 LEU A O 1
ATOM 1441 N N . LEU A 1 190 ? -6.331 0.796 5.571 1.00 92.94 190 LEU A N 1
ATOM 1442 C CA . LEU A 1 190 ? -6.767 2.030 6.223 1.00 92.94 190 LEU A CA 1
ATOM 1443 C C . LEU A 1 190 ? -8.270 2.019 6.538 1.00 92.94 190 LEU A C 1
ATOM 1445 O O . LEU A 1 190 ? -8.671 2.381 7.645 1.00 92.94 190 LEU A O 1
ATOM 1449 N N . ALA A 1 191 ? -9.104 1.573 5.596 1.00 94.56 191 ALA A N 1
ATOM 1450 C CA . ALA A 1 191 ? -10.542 1.454 5.799 1.00 94.56 191 ALA A CA 1
ATOM 1451 C C . ALA A 1 191 ? -10.867 0.454 6.918 1.00 94.56 191 ALA A C 1
ATOM 1453 O O . ALA A 1 191 ? -11.649 0.778 7.811 1.00 94.56 191 ALA A O 1
ATOM 1454 N N . MET A 1 192 ? -10.225 -0.720 6.941 1.00 91.38 192 MET A N 1
ATOM 1455 C CA . MET A 1 192 ? -10.412 -1.688 8.030 1.00 91.38 192 MET A CA 1
ATOM 1456 C C . MET A 1 192 ? -9.982 -1.119 9.387 1.00 91.38 192 MET A C 1
ATOM 1458 O O . MET A 1 192 ? -10.718 -1.253 10.364 1.00 91.38 192 MET A O 1
ATOM 1462 N N . LEU A 1 193 ? -8.840 -0.428 9.443 1.00 89.31 193 LEU A N 1
ATOM 1463 C CA . LEU A 1 193 ? -8.364 0.238 10.655 1.00 89.31 193 LEU A CA 1
ATOM 1464 C C . LEU A 1 193 ? -9.402 1.249 11.166 1.00 89.31 193 LEU A C 1
ATOM 1466 O O . LEU A 1 193 ? -9.817 1.196 12.321 1.00 89.31 193 LEU A O 1
ATOM 1470 N N . LEU A 1 194 ? -9.897 2.126 10.290 1.00 89.88 194 LEU A N 1
ATOM 1471 C CA . LEU A 1 194 ? -10.938 3.097 10.631 1.00 89.88 194 LEU A CA 1
ATOM 1472 C C . LEU A 1 194 ? -12.270 2.457 11.012 1.00 89.88 194 LEU A C 1
ATOM 1474 O O . LEU A 1 194 ? -13.019 3.046 11.795 1.00 89.88 194 LEU A O 1
ATOM 1478 N N . GLY A 1 195 ? -12.567 1.272 10.477 1.00 89.69 195 GLY A N 1
ATOM 1479 C CA . GLY A 1 195 ? -13.713 0.458 10.863 1.00 89.69 195 GLY A CA 1
ATOM 1480 C C . GLY A 1 195 ? -13.702 0.144 12.356 1.00 89.69 195 GLY A C 1
ATOM 1481 O O . GLY A 1 195 ? -14.732 0.292 13.015 1.00 89.69 195 GLY A O 1
ATOM 1482 N N . PHE A 1 196 ? -12.532 -0.189 12.905 1.00 85.50 196 PHE A N 1
ATOM 1483 C CA . PHE A 1 196 ? -12.371 -0.390 14.342 1.00 85.50 196 PHE A CA 1
ATOM 1484 C C . PHE A 1 196 ? -12.432 0.905 15.155 1.00 85.50 196 PHE A C 1
ATOM 1486 O O . PHE A 1 196 ? -12.873 0.876 16.298 1.00 85.50 196 PHE A O 1
ATOM 1493 N N . PHE A 1 197 ? -11.997 2.039 14.599 1.00 86.94 197 PHE A N 1
ATOM 1494 C CA . PHE A 1 197 ? -12.026 3.314 15.321 1.00 86.94 197 PHE A CA 1
ATOM 1495 C C . PHE A 1 197 ? -13.416 3.964 15.375 1.00 86.94 197 PHE A C 1
ATOM 1497 O O . PHE A 1 197 ? -13.602 4.935 16.107 1.00 86.94 197 PHE A O 1
ATOM 1504 N N . GLN A 1 198 ? -14.414 3.442 14.652 1.00 89.12 198 GLN A N 1
ATOM 1505 C CA . GLN A 1 198 ? -15.757 4.033 14.598 1.00 89.12 198 GLN A CA 1
ATOM 1506 C C . GLN A 1 198 ? -16.465 4.262 15.948 1.00 89.12 198 GLN A C 1
ATOM 1508 O O . GLN A 1 198 ? -17.195 5.260 16.042 1.00 89.12 198 GLN A O 1
ATOM 1513 N N . PRO A 1 199 ? -16.292 3.417 16.985 1.00 86.62 199 PRO A N 1
ATOM 1514 C CA . PRO A 1 199 ? -16.838 3.688 18.315 1.00 86.62 199 PRO A CA 1
ATOM 1515 C C . PRO A 1 199 ? -16.294 4.987 18.930 1.00 86.62 199 PRO A C 1
ATOM 1517 O O . PRO A 1 199 ? -17.019 5.685 19.631 1.00 86.62 199 PRO A O 1
ATOM 1520 N N . TYR A 1 200 ? -15.059 5.368 18.595 1.00 85.50 200 TYR A N 1
ATOM 1521 C CA . TYR A 1 200 ? -14.395 6.581 19.086 1.00 85.50 200 TYR A CA 1
ATOM 1522 C C . TYR A 1 200 ? -14.645 7.813 18.210 1.00 85.50 200 TYR A C 1
ATOM 1524 O O . TYR A 1 200 ? -14.179 8.906 18.517 1.00 85.50 200 TYR A O 1
ATOM 1532 N N . VAL A 1 201 ? -15.369 7.671 17.099 1.00 88.81 201 VAL A N 1
ATOM 1533 C CA . VAL A 1 201 ? -15.721 8.802 16.238 1.00 88.81 201 VAL A CA 1
ATOM 1534 C C . VAL A 1 201 ? -17.016 9.414 16.765 1.00 88.81 201 VAL A C 1
ATOM 1536 O O . VAL A 1 201 ? -18.097 8.849 16.596 1.00 88.81 201 VAL A O 1
ATOM 1539 N N . ARG A 1 202 ? -16.961 10.608 17.360 1.00 87.88 202 ARG A N 1
ATOM 1540 C CA . ARG A 1 202 ? -18.169 11.316 17.803 1.00 87.88 202 ARG A CA 1
ATOM 1541 C C . ARG A 1 202 ? -18.776 12.164 16.688 1.00 87.88 202 ARG A C 1
ATOM 1543 O O . ARG A 1 202 ? -18.639 13.386 16.633 1.00 87.88 202 ARG A O 1
ATOM 1550 N N . LEU A 1 203 ? -19.497 11.492 15.800 1.00 86.50 203 LEU A N 1
ATOM 1551 C CA . LEU A 1 203 ? -20.336 12.096 14.766 1.00 86.50 203 LEU A CA 1
ATOM 1552 C C . LEU A 1 203 ? -21.724 11.453 14.790 1.00 86.50 203 LEU A C 1
ATOM 1554 O O . LEU A 1 203 ? -21.901 10.357 15.316 1.00 86.50 203 LEU A O 1
ATOM 1558 N N . ARG A 1 204 ? -22.717 12.114 14.189 1.00 89.06 204 ARG A N 1
ATOM 1559 C CA . ARG A 1 204 ? -24.023 11.478 13.959 1.00 89.06 204 ARG A CA 1
ATOM 1560 C C . ARG A 1 204 ? -23.841 10.270 13.034 1.00 89.06 204 ARG A C 1
ATOM 1562 O O . ARG A 1 204 ? -23.058 10.337 12.089 1.00 89.06 204 ARG A O 1
ATOM 1569 N N . GLU A 1 205 ? -24.617 9.212 13.245 1.00 88.06 205 GLU A N 1
ATOM 1570 C CA . GLU A 1 205 ? -24.509 7.965 12.469 1.00 88.06 205 GLU A CA 1
ATOM 1571 C C . GLU A 1 205 ? -24.672 8.162 10.952 1.00 88.06 205 GLU A C 1
ATOM 1573 O O . GLU A 1 205 ? -23.963 7.543 10.158 1.00 88.06 205 GLU A O 1
ATOM 1578 N N . SER A 1 206 ? -25.537 9.089 10.527 1.00 90.56 206 SER A N 1
ATOM 1579 C CA . SER A 1 206 ? -25.669 9.458 9.112 1.00 90.56 206 SER A CA 1
ATOM 1580 C C . SER A 1 206 ? -24.371 10.026 8.532 1.00 90.56 206 SER A C 1
ATOM 1582 O O . SER A 1 206 ? -23.987 9.668 7.422 1.00 90.56 206 SER A O 1
ATOM 1584 N N . TRP A 1 207 ? -23.666 10.860 9.297 1.00 92.75 207 TRP A N 1
ATOM 1585 C CA . TRP A 1 207 ? -22.390 11.438 8.890 1.00 92.75 207 TRP A CA 1
ATOM 1586 C C . TRP A 1 207 ? -21.278 10.394 8.870 1.00 92.75 207 TRP A C 1
ATOM 1588 O O . TRP A 1 207 ? -20.554 10.336 7.883 1.00 92.75 207 TRP A O 1
ATOM 1598 N N . LYS A 1 208 ? -21.179 9.524 9.886 1.00 91.62 208 LYS A N 1
ATOM 1599 C CA . LYS A 1 208 ? -20.208 8.412 9.875 1.00 91.62 208 LYS A CA 1
ATOM 1600 C C . LYS A 1 208 ? -20.352 7.562 8.618 1.00 91.62 208 LYS A C 1
ATOM 1602 O O . LYS A 1 208 ? -19.370 7.276 7.943 1.00 91.62 208 LYS A O 1
ATOM 1607 N N . ARG A 1 209 ? -21.593 7.202 8.273 1.00 91.94 209 ARG A N 1
ATOM 1608 C CA . ARG A 1 209 ? -21.886 6.398 7.083 1.00 91.94 209 ARG A CA 1
ATOM 1609 C C . ARG A 1 209 ? -21.517 7.122 5.789 1.00 91.94 209 ARG A C 1
ATOM 1611 O O . ARG A 1 209 ? -20.944 6.500 4.903 1.00 91.94 209 ARG A O 1
ATOM 1618 N N . ASN A 1 210 ? -21.832 8.411 5.678 1.00 94.62 210 ASN A N 1
ATOM 1619 C CA . ASN A 1 210 ? -21.485 9.192 4.490 1.00 94.62 210 ASN A CA 1
ATOM 1620 C C . ASN A 1 210 ? -19.965 9.311 4.324 1.00 94.62 210 ASN A C 1
ATOM 1622 O O . ASN A 1 210 ? -19.464 9.114 3.223 1.00 94.62 210 ASN A O 1
ATOM 1626 N N . TRP A 1 211 ? -19.229 9.559 5.411 1.00 95.44 211 TRP A N 1
ATOM 1627 C CA . TRP A 1 211 ? -17.766 9.631 5.375 1.00 95.44 211 TRP A CA 1
ATOM 1628 C C . TRP A 1 211 ? -17.113 8.279 5.096 1.00 95.44 211 TRP A C 1
ATOM 1630 O O . TRP A 1 211 ? -16.125 8.234 4.372 1.00 95.44 211 TRP A O 1
ATOM 1640 N N . ALA A 1 212 ? -17.689 7.181 5.590 1.00 95.31 212 ALA A N 1
ATOM 1641 C CA . ALA A 1 212 ? -17.247 5.836 5.238 1.00 95.31 212 ALA A CA 1
ATOM 1642 C C . ALA A 1 212 ? -17.388 5.563 3.733 1.00 95.31 212 ALA A C 1
ATOM 1644 O O . ALA A 1 212 ? -16.453 5.070 3.110 1.00 95.31 212 ALA A O 1
ATOM 1645 N N . TRP A 1 213 ? -18.524 5.924 3.128 1.00 96.19 213 TRP A N 1
ATOM 1646 C CA . TRP A 1 213 ? -18.707 5.787 1.680 1.00 96.19 213 TRP A CA 1
ATOM 1647 C C . TRP A 1 213 ? -17.802 6.713 0.878 1.00 96.19 213 TRP A C 1
ATOM 1649 O O . TRP A 1 213 ? -17.265 6.291 -0.139 1.00 96.19 213 TRP A O 1
ATOM 1659 N N . LEU A 1 214 ? -17.614 7.950 1.337 1.00 96.62 214 LEU A N 1
ATOM 1660 C CA . LEU A 1 214 ? -16.737 8.913 0.680 1.00 96.62 214 LEU A CA 1
ATOM 1661 C C . LEU A 1 214 ? -15.277 8.441 0.699 1.00 96.62 214 LEU A C 1
ATOM 1663 O O . LEU A 1 214 ? -14.606 8.532 -0.326 1.00 96.62 214 LEU A O 1
ATOM 1667 N N . LEU A 1 215 ? -14.827 7.864 1.822 1.00 97.38 215 LEU A N 1
ATOM 1668 C CA . LEU A 1 215 ? -13.531 7.196 1.924 1.00 97.38 215 LEU A CA 1
ATOM 1669 C C . LEU A 1 215 ? -13.432 6.067 0.893 1.00 97.38 215 LEU A C 1
ATOM 1671 O O . LEU A 1 215 ? -12.553 6.111 0.047 1.00 97.38 215 LEU A O 1
ATOM 1675 N N . LEU A 1 216 ? -14.352 5.096 0.928 1.00 97.75 216 LEU A N 1
ATOM 1676 C CA . LEU A 1 216 ? -14.303 3.924 0.046 1.00 97.75 216 LEU A CA 1
ATOM 1677 C C . LEU A 1 216 ? -14.376 4.293 -1.439 1.00 97.75 216 LEU A C 1
ATOM 1679 O O . LEU A 1 216 ? -13.692 3.678 -2.253 1.00 97.75 216 LEU A O 1
ATOM 1683 N N . LEU A 1 217 ? -15.181 5.297 -1.791 1.00 97.50 217 LEU A N 1
ATOM 1684 C CA . LEU A 1 217 ? -15.268 5.793 -3.158 1.00 97.50 217 LEU A CA 1
ATOM 1685 C C . LEU A 1 217 ? -13.937 6.409 -3.593 1.00 97.50 217 LEU A C 1
ATOM 1687 O O . LEU A 1 217 ? -13.422 6.026 -4.636 1.00 97.50 217 LEU A O 1
ATOM 1691 N N . GLY A 1 218 ? -13.353 7.305 -2.791 1.00 96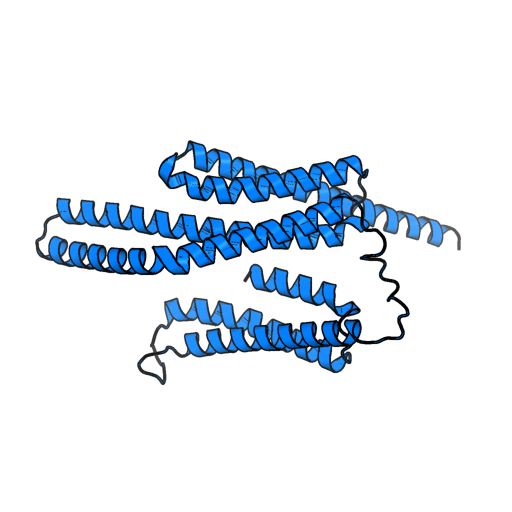.56 218 GLY A N 1
ATOM 1692 C CA . GLY A 1 218 ? -12.040 7.886 -3.088 1.00 96.56 218 GLY A CA 1
ATOM 1693 C C . GLY A 1 218 ? -10.944 6.824 -3.200 1.00 96.56 218 GLY A C 1
ATOM 1694 O O . GLY A 1 218 ? -10.158 6.833 -4.145 1.00 96.56 218 GLY A O 1
ATOM 1695 N N . SER A 1 219 ? -10.963 5.856 -2.282 1.00 96.81 219 SER A N 1
ATOM 1696 C CA . SER A 1 219 ? -10.036 4.725 -2.224 1.00 96.81 219 SER A CA 1
ATOM 1697 C C . SER A 1 219 ? -10.124 3.778 -3.418 1.00 96.81 219 SER A C 1
ATOM 1699 O O . SER A 1 219 ? -9.139 3.115 -3.718 1.00 96.81 219 SER A O 1
ATOM 1701 N N . LEU A 1 220 ? -11.277 3.697 -4.086 1.00 97.00 220 LEU A N 1
ATOM 1702 C CA . LEU A 1 220 ? -11.442 2.927 -5.319 1.00 97.00 220 LEU A CA 1
ATOM 1703 C C . LEU A 1 220 ? -11.134 3.771 -6.561 1.00 97.00 220 LEU A C 1
ATOM 1705 O O . LEU A 1 220 ? -10.495 3.284 -7.489 1.00 97.00 220 LEU A O 1
ATOM 1709 N N . VAL A 1 221 ? -11.582 5.029 -6.583 1.00 97.19 221 VAL A N 1
ATOM 1710 C CA . VAL A 1 221 ? -11.402 5.940 -7.722 1.00 97.19 221 VAL A CA 1
ATOM 1711 C C . VAL A 1 221 ? -9.922 6.149 -8.019 1.00 97.19 221 VAL A C 1
ATOM 1713 O O . VAL A 1 221 ? -9.530 6.007 -9.171 1.00 97.19 221 VAL A O 1
ATOM 1716 N N . LEU A 1 222 ? -9.092 6.425 -7.009 1.00 95.50 222 LEU A N 1
ATOM 1717 C CA . LEU A 1 222 ? -7.666 6.671 -7.232 1.00 95.50 222 LEU A CA 1
ATOM 1718 C C . LEU A 1 222 ? -6.971 5.514 -7.975 1.00 95.50 222 LEU A C 1
ATOM 1720 O O . LEU A 1 222 ? -6.494 5.759 -9.079 1.00 95.50 222 LEU A O 1
ATOM 1724 N N . PRO A 1 223 ? -6.924 4.268 -7.459 1.00 94.56 223 PRO A N 1
ATOM 1725 C CA . PRO A 1 223 ? -6.190 3.195 -8.132 1.00 94.56 223 PRO A CA 1
ATOM 1726 C C . PRO A 1 223 ? -6.766 2.863 -9.514 1.00 94.56 223 PRO A C 1
ATOM 1728 O O . PRO A 1 223 ? -6.008 2.619 -10.446 1.00 94.56 223 PRO A O 1
ATOM 1731 N N . VAL A 1 224 ? -8.092 2.926 -9.689 1.00 95.12 224 VAL A N 1
ATOM 1732 C CA . VAL A 1 224 ? -8.729 2.676 -10.994 1.00 95.12 224 VAL A CA 1
ATOM 1733 C C . VAL A 1 224 ? -8.319 3.720 -12.030 1.00 95.12 224 VAL A C 1
ATOM 1735 O O . VAL A 1 224 ? -8.033 3.369 -13.170 1.00 95.12 224 VAL A O 1
ATOM 1738 N N . PHE A 1 225 ? -8.300 5.001 -11.661 1.00 95.62 225 PHE A N 1
ATOM 1739 C CA . PHE A 1 225 ? -7.961 6.064 -12.604 1.00 95.62 225 PHE A CA 1
ATOM 1740 C C . PHE A 1 225 ? -6.453 6.232 -12.803 1.00 95.62 225 PHE A C 1
ATOM 1742 O O . PHE A 1 225 ? -6.060 6.642 -13.889 1.00 95.62 225 PHE A O 1
ATOM 1749 N N . VAL A 1 226 ? -5.619 5.815 -11.844 1.00 93.00 226 VAL A N 1
ATOM 1750 C CA . VAL A 1 226 ? -4.172 5.645 -12.063 1.00 93.00 226 VAL A CA 1
ATOM 1751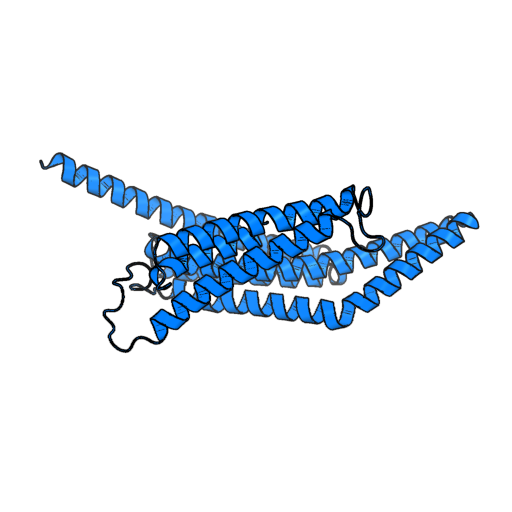 C C . VAL A 1 226 ? -3.924 4.630 -13.184 1.00 93.00 226 VAL A C 1
ATOM 1753 O O . VAL A 1 226 ? -3.242 4.962 -14.146 1.00 93.00 226 VAL A O 1
ATOM 1756 N N . LEU A 1 227 ? -4.580 3.460 -13.169 1.00 91.75 227 LEU A N 1
ATOM 1757 C CA . LEU A 1 227 ? -4.474 2.476 -14.269 1.00 91.75 227 LEU A CA 1
ATOM 1758 C C . LEU A 1 227 ? -4.903 3.029 -15.637 1.00 91.75 227 LEU A C 1
ATOM 1760 O O . LEU A 1 227 ? -4.468 2.553 -16.686 1.00 91.75 227 LEU A O 1
ATOM 1764 N N . LEU A 1 228 ? -5.789 4.024 -15.647 1.00 92.75 228 LEU A N 1
ATOM 1765 C CA . LEU A 1 228 ? -6.273 4.655 -16.872 1.00 92.75 228 LEU A CA 1
ATOM 1766 C C . LEU A 1 228 ? -5.409 5.836 -17.326 1.00 92.75 228 LEU A C 1
ATOM 1768 O O . LEU A 1 228 ? -5.645 6.345 -18.424 1.00 92.75 228 LEU A O 1
ATOM 1772 N N . GLU A 1 229 ? -4.422 6.267 -16.537 1.00 90.75 229 GLU A N 1
ATOM 1773 C CA . GLU A 1 229 ? -3.602 7.449 -16.816 1.00 90.75 229 GLU A CA 1
ATOM 1774 C C . GLU A 1 229 ? -2.864 7.331 -18.149 1.00 90.75 229 GLU A C 1
ATOM 1776 O O . GLU A 1 229 ? -2.915 8.249 -18.963 1.00 90.75 229 GLU A O 1
ATOM 1781 N N . LEU A 1 230 ? -2.291 6.167 -18.455 1.00 85.94 230 LEU A N 1
ATOM 1782 C CA . LEU A 1 230 ? -1.576 5.966 -19.721 1.00 85.94 230 LEU A CA 1
ATOM 1783 C C . LEU A 1 230 ? -2.507 5.927 -20.940 1.00 85.94 230 LEU A C 1
ATOM 1785 O O . LEU A 1 230 ? -2.079 6.203 -22.057 1.00 85.94 230 LEU A O 1
ATOM 1789 N N . LYS A 1 231 ? -3.800 5.635 -20.744 1.00 89.12 231 LYS A N 1
ATOM 1790 C CA . LYS A 1 231 ? -4.794 5.569 -21.832 1.00 89.12 231 LYS A CA 1
ATOM 1791 C C . LYS A 1 231 ? -5.531 6.886 -22.052 1.00 89.12 231 LYS A C 1
ATOM 1793 O O . LYS A 1 231 ? -5.892 7.205 -23.180 1.00 89.12 231 LYS A O 1
ATOM 1798 N N . LEU A 1 232 ? -5.817 7.616 -20.976 1.00 90.38 232 LEU A N 1
ATOM 1799 C CA . LEU A 1 232 ? -6.661 8.816 -20.983 1.00 90.38 232 LEU A CA 1
ATOM 1800 C C . LEU A 1 232 ? -5.886 10.096 -20.626 1.00 90.38 232 LEU A C 1
ATOM 1802 O O . LEU A 1 232 ? -6.463 11.186 -20.618 1.00 90.38 232 LEU A O 1
ATOM 1806 N N . GLY A 1 233 ? -4.590 9.976 -20.337 1.00 90.56 233 GLY A N 1
ATOM 1807 C CA . GLY A 1 233 ? -3.692 11.074 -20.010 1.00 90.56 233 GLY A CA 1
ATOM 1808 C C . GLY A 1 233 ? -4.138 11.865 -18.781 1.00 90.56 233 GLY A C 1
ATOM 1809 O O . GLY A 1 233 ? -4.706 11.334 -17.824 1.00 90.56 233 GLY A O 1
ATOM 1810 N N . LEU A 1 234 ? -3.933 13.183 -18.852 1.00 90.19 234 LEU A N 1
ATOM 1811 C CA . LEU A 1 234 ? -4.206 14.137 -17.771 1.00 90.19 234 LEU A CA 1
ATOM 1812 C C . LEU A 1 234 ? -5.637 14.081 -17.220 1.00 90.19 234 LEU A C 1
ATOM 1814 O O . LEU A 1 234 ? -5.855 14.442 -16.066 1.00 90.19 234 LEU A O 1
ATOM 1818 N N . LEU A 1 235 ? -6.618 13.646 -18.018 1.00 93.94 235 LEU A N 1
ATOM 1819 C CA . LEU A 1 235 ? -7.994 13.517 -17.542 1.00 93.94 235 LEU A CA 1
ATOM 1820 C C . LEU A 1 235 ? -8.107 12.430 -16.470 1.00 93.94 235 LEU A C 1
ATOM 1822 O O . LEU A 1 235 ? -8.718 12.661 -15.429 1.00 93.94 235 LEU A O 1
ATOM 1826 N N . ALA A 1 236 ? -7.522 11.257 -16.718 1.00 93.25 236 ALA A N 1
ATOM 1827 C CA . ALA A 1 236 ? -7.534 10.175 -15.743 1.00 93.25 236 ALA A CA 1
ATOM 1828 C C . ALA A 1 236 ? -6.678 10.519 -14.521 1.00 93.25 236 ALA A C 1
ATOM 1830 O O . ALA A 1 236 ? -7.169 10.358 -13.405 1.00 93.25 236 ALA A O 1
ATOM 1831 N N . GLY A 1 237 ? -5.492 11.108 -14.719 1.00 90.62 237 GLY A N 1
ATOM 1832 C CA . GLY A 1 237 ? -4.666 11.610 -13.614 1.00 90.62 237 GLY A CA 1
ATOM 1833 C C . GLY A 1 237 ? -5.422 12.609 -12.724 1.00 90.62 237 GLY A C 1
ATOM 1834 O O . GLY A 1 237 ? -5.498 12.438 -11.511 1.00 90.62 237 GLY A O 1
ATOM 1835 N N . GLY A 1 238 ? -6.120 13.581 -13.322 1.00 93.38 238 GLY A N 1
ATOM 1836 C CA . GLY A 1 238 ? -6.922 14.549 -12.568 1.00 93.38 238 GLY A CA 1
ATOM 1837 C C . GLY A 1 238 ? -8.091 13.923 -11.795 1.00 93.38 238 GLY A C 1
ATOM 1838 O O . GLY A 1 238 ? -8.418 14.370 -10.696 1.00 93.38 238 GLY A O 1
ATOM 1839 N N . ILE A 1 239 ? -8.722 12.867 -12.323 1.00 96.38 239 ILE A N 1
ATOM 1840 C CA . ILE A 1 239 ? -9.769 12.133 -11.592 1.00 96.38 239 ILE A CA 1
ATOM 1841 C C . ILE A 1 239 ? -9.159 11.307 -10.449 1.00 96.38 239 ILE A C 1
ATOM 1843 O O . ILE A 1 239 ? -9.752 11.240 -9.367 1.00 96.38 239 ILE A O 1
ATOM 1847 N N . ALA A 1 240 ? -7.976 10.722 -10.651 1.00 94.50 240 ALA A N 1
ATOM 1848 C CA . ALA A 1 240 ? -7.251 10.018 -9.600 1.00 94.50 240 ALA A CA 1
ATOM 1849 C C . ALA A 1 240 ? -6.908 10.955 -8.428 1.00 94.50 240 ALA A C 1
ATOM 1851 O O . ALA A 1 240 ? -7.164 10.604 -7.271 1.00 94.50 240 ALA A O 1
ATOM 1852 N N . ASP A 1 241 ? -6.456 12.178 -8.722 1.00 94.56 241 ASP A N 1
ATOM 1853 C CA . ASP A 1 241 ? -6.187 13.219 -7.721 1.00 94.56 241 ASP A CA 1
ATOM 1854 C C . ASP A 1 241 ? -7.442 13.598 -6.926 1.00 94.56 241 ASP A C 1
ATOM 1856 O O . ASP A 1 241 ? -7.399 13.724 -5.697 1.00 94.56 241 ASP A O 1
ATOM 1860 N N . VAL A 1 242 ? -8.594 13.723 -7.598 1.00 96.75 242 VAL A N 1
ATOM 1861 C CA . VAL A 1 242 ? -9.884 13.926 -6.918 1.00 96.75 242 VAL A CA 1
ATOM 1862 C C . VAL A 1 242 ? -10.190 12.753 -5.985 1.00 96.75 242 VAL A C 1
ATOM 1864 O O . VAL A 1 242 ? -10.610 12.977 -4.848 1.00 96.75 242 VAL A O 1
ATOM 1867 N N . GLY A 1 243 ? -9.935 11.515 -6.420 1.00 96.00 243 GLY A N 1
ATOM 1868 C CA . GLY A 1 243 ? -10.047 10.318 -5.583 1.00 96.00 243 GLY A CA 1
ATOM 1869 C C . GLY A 1 243 ? -9.204 10.414 -4.306 1.00 96.00 243 GLY A C 1
ATOM 1870 O O . GLY A 1 243 ? -9.730 10.229 -3.205 1.00 96.00 243 GLY A O 1
ATOM 1871 N N . GLY A 1 244 ? -7.931 10.798 -4.432 1.00 93.56 244 GLY A N 1
ATOM 1872 C CA . GLY A 1 244 ? -7.038 11.037 -3.292 1.00 93.56 244 GLY A CA 1
ATOM 1873 C C . GLY A 1 244 ? -7.536 12.154 -2.370 1.00 93.56 244 GLY A C 1
ATOM 1874 O O . GLY A 1 244 ? -7.552 12.003 -1.145 1.00 93.56 244 GLY A O 1
ATOM 1875 N N . GLY A 1 245 ? -8.039 13.247 -2.948 1.00 96.00 245 GLY A N 1
ATOM 1876 C CA . GLY A 1 245 ? -8.660 14.346 -2.211 1.00 96.00 245 GLY A CA 1
ATOM 1877 C C . GLY A 1 245 ? -9.870 13.903 -1.382 1.00 96.00 245 GLY A C 1
ATOM 1878 O O . GLY A 1 245 ? -9.993 14.292 -0.218 1.00 96.00 245 GLY A O 1
ATOM 1879 N N . LEU A 1 246 ? -10.735 13.039 -1.928 1.00 97.06 246 LEU A N 1
ATOM 1880 C CA . LEU A 1 246 ? -11.865 12.467 -1.186 1.00 97.06 246 LEU A CA 1
ATOM 1881 C C . LEU A 1 246 ? -11.389 11.658 0.027 1.00 97.06 246 LEU A C 1
ATOM 1883 O O . LEU A 1 246 ? -11.928 11.833 1.122 1.00 97.06 246 LEU A O 1
ATOM 1887 N N . VAL A 1 247 ? -10.352 10.829 -0.133 1.00 96.50 247 VAL A N 1
ATOM 1888 C CA . VAL A 1 247 ? -9.767 10.073 0.988 1.00 96.50 247 VAL A CA 1
ATOM 1889 C C . VAL A 1 247 ? -9.311 11.029 2.091 1.00 96.50 247 VAL A C 1
ATOM 1891 O O . VAL A 1 247 ? -9.714 10.866 3.244 1.00 96.50 247 VAL A O 1
ATOM 1894 N N . ILE A 1 248 ? -8.552 12.074 1.747 1.00 95.44 248 ILE A N 1
ATOM 1895 C CA . ILE A 1 248 ? -8.067 13.076 2.711 1.00 95.44 248 ILE A CA 1
ATOM 1896 C C . ILE A 1 248 ? -9.233 13.755 3.442 1.00 95.44 248 ILE A C 1
ATOM 1898 O O . ILE A 1 248 ? -9.216 13.863 4.671 1.00 95.44 248 ILE A O 1
ATOM 1902 N N . LEU A 1 249 ? -10.274 14.177 2.719 1.00 96.19 249 LEU A N 1
ATOM 1903 C CA . LEU A 1 249 ? -11.447 14.819 3.318 1.00 96.19 249 LEU A CA 1
ATOM 1904 C C . LEU A 1 249 ? -12.178 13.891 4.296 1.00 96.19 249 LEU A C 1
ATOM 1906 O O . LEU A 1 249 ? -12.559 14.326 5.387 1.00 96.19 249 LEU A O 1
ATOM 1910 N N . ALA A 1 250 ? -12.340 12.612 3.945 1.00 95.31 250 ALA A N 1
ATOM 1911 C CA . ALA A 1 250 ? -12.941 11.630 4.841 1.00 95.31 250 ALA A CA 1
ATOM 1912 C C . ALA A 1 250 ? -12.104 11.430 6.114 1.00 95.31 250 ALA A C 1
ATOM 1914 O O . ALA A 1 250 ? -12.662 11.399 7.216 1.00 95.31 250 ALA A O 1
ATOM 1915 N N . LEU A 1 251 ? -10.776 11.342 5.981 1.00 94.50 251 LEU A N 1
ATOM 1916 C CA . LEU A 1 251 ? -9.859 11.215 7.116 1.00 94.50 251 LEU A CA 1
ATOM 1917 C C . LEU A 1 251 ? -9.949 12.412 8.061 1.00 94.50 251 LEU A C 1
ATOM 1919 O O . LEU A 1 251 ? -10.092 12.222 9.269 1.00 94.50 251 LEU A O 1
ATOM 1923 N N . LEU A 1 252 ? -9.939 13.635 7.526 1.00 94.62 252 LEU A N 1
ATOM 1924 C CA . LEU A 1 252 ? -10.080 14.854 8.325 1.00 94.62 252 LEU A CA 1
ATOM 1925 C C . LEU A 1 252 ? -11.413 14.885 9.079 1.00 94.62 252 LEU A C 1
ATOM 1927 O O . LEU A 1 252 ? -11.452 15.211 10.266 1.00 94.62 252 LEU A O 1
ATOM 1931 N N . ALA A 1 253 ? -12.508 14.502 8.423 1.00 92.06 253 ALA A N 1
ATOM 1932 C CA . ALA A 1 253 ? -13.816 14.458 9.064 1.00 92.06 253 ALA A CA 1
ATOM 1933 C C . ALA A 1 253 ? -13.871 13.437 10.213 1.00 92.06 253 ALA A C 1
ATOM 1935 O O . ALA A 1 253 ? -14.390 13.743 11.293 1.00 92.06 253 ALA A O 1
ATOM 1936 N N . MET A 1 254 ? -13.314 12.239 10.009 1.00 90.62 254 MET A N 1
ATOM 1937 C CA . MET A 1 254 ? -13.235 11.211 11.052 1.00 90.62 254 MET A CA 1
ATOM 1938 C C . MET A 1 254 ? -12.312 11.633 12.199 1.00 90.62 254 MET A C 1
ATOM 1940 O O . MET A 1 254 ? -12.679 11.451 13.360 1.00 90.62 254 MET A O 1
ATOM 1944 N N . TRP A 1 255 ? -11.187 12.285 11.896 1.00 92.12 255 TRP A N 1
ATOM 1945 C CA . TRP A 1 255 ? -10.284 12.864 12.892 1.00 92.12 255 TRP A CA 1
ATOM 1946 C C . TRP A 1 255 ? -10.989 13.896 13.778 1.00 92.12 255 TRP A C 1
ATOM 1948 O O . TRP A 1 255 ? -10.907 13.820 15.002 1.00 92.12 255 TRP A O 1
ATOM 1958 N N . ILE A 1 256 ? -11.754 14.821 13.185 1.00 92.56 256 ILE A N 1
ATOM 1959 C CA . ILE A 1 256 ? -12.568 15.789 13.940 1.00 92.56 256 ILE A CA 1
ATOM 1960 C C . ILE A 1 256 ? -13.541 15.063 14.879 1.00 92.56 256 ILE A C 1
ATOM 1962 O O . ILE A 1 256 ? -13.737 15.487 16.018 1.00 92.56 256 ILE A O 1
ATOM 1966 N N . GLY A 1 257 ? -14.144 13.964 14.421 1.00 90.50 257 GLY A N 1
ATOM 1967 C CA . GLY A 1 257 ? -15.000 13.124 15.256 1.00 90.50 257 GLY A CA 1
ATOM 1968 C C . GLY A 1 257 ? -14.266 12.525 16.458 1.00 90.50 257 GLY A C 1
ATOM 1969 O O . GLY A 1 257 ? -14.820 12.527 17.555 1.00 90.50 257 GLY A O 1
ATOM 1970 N N . ILE A 1 258 ? -13.029 12.061 16.274 1.00 88.69 258 ILE A N 1
ATOM 1971 C CA . ILE A 1 258 ? -12.187 11.525 17.357 1.00 88.69 258 ILE A CA 1
ATOM 1972 C C . ILE A 1 258 ? -11.812 12.628 18.354 1.00 88.69 258 ILE A C 1
ATOM 1974 O O . ILE A 1 258 ? -11.987 12.451 19.554 1.00 88.69 258 ILE A O 1
ATOM 1978 N N . VAL A 1 259 ? -11.391 13.805 17.882 1.00 89.50 259 VAL A N 1
ATOM 1979 C CA . VAL A 1 259 ? -11.063 14.948 18.760 1.00 89.50 259 VAL A CA 1
ATOM 1980 C C . VAL A 1 259 ? -12.276 15.391 19.590 1.00 89.50 259 VAL A C 1
ATOM 1982 O O . VAL A 1 259 ? -12.154 15.737 20.765 1.00 89.50 259 VAL A O 1
ATOM 1985 N N . ARG A 1 260 ? -13.480 15.356 19.006 1.00 87.62 260 ARG A N 1
ATOM 1986 C CA . ARG A 1 260 ? -14.728 15.645 19.737 1.00 87.62 260 ARG A CA 1
ATOM 1987 C C . ARG A 1 260 ? -15.052 14.600 20.799 1.00 87.62 260 ARG A C 1
ATOM 1989 O O . ARG A 1 260 ? -15.669 14.942 21.804 1.00 87.62 260 ARG A O 1
ATOM 1996 N N . TYR A 1 261 ? -14.690 13.344 20.555 1.00 85.19 261 TYR A N 1
ATOM 1997 C CA . TYR A 1 261 ? -14.856 12.267 21.521 1.00 85.19 261 TYR A CA 1
ATOM 1998 C C . TYR A 1 261 ? -13.910 12.451 22.715 1.00 85.19 261 TYR A C 1
ATOM 2000 O O . TYR A 1 261 ? -14.364 12.440 23.855 1.00 85.19 261 TYR A O 1
ATOM 2008 N N . THR A 1 262 ? -12.623 12.716 22.470 1.00 82.56 262 THR A N 1
ATOM 2009 C CA . THR A 1 262 ? -11.637 12.921 23.547 1.00 82.56 262 THR A CA 1
ATOM 2010 C C . THR A 1 262 ? -11.957 14.151 24.396 1.00 82.56 262 THR A C 1
ATOM 2012 O O . THR A 1 262 ? -11.946 14.065 25.620 1.00 82.56 262 THR A O 1
ATOM 2015 N N . GLY A 1 263 ? -12.351 15.266 23.769 1.00 80.88 263 GLY A N 1
ATOM 2016 C CA . GLY A 1 263 ? -12.711 16.485 24.501 1.00 80.88 263 GLY A CA 1
ATOM 2017 C C . GLY A 1 263 ? -13.926 16.324 25.427 1.00 80.88 263 GLY A C 1
ATOM 2018 O O . GLY A 1 263 ? -14.008 16.998 26.451 1.00 80.88 263 GLY A O 1
ATOM 2019 N N . GLU A 1 264 ? -14.866 15.424 25.112 1.00 79.00 264 GLU A N 1
ATOM 2020 C CA . GLU A 1 264 ? -15.970 15.100 26.026 1.00 79.00 264 GLU A CA 1
ATOM 2021 C C . GLU A 1 264 ? -15.497 14.309 27.241 1.00 79.00 264 GLU A C 1
ATOM 2023 O O . GLU A 1 264 ? -15.930 14.603 28.354 1.00 79.00 264 GLU A O 1
ATOM 2028 N N . ILE A 1 265 ? -14.627 13.320 27.027 1.00 76.69 265 ILE A N 1
ATOM 2029 C CA . ILE A 1 265 ? -14.057 12.524 28.115 1.00 76.69 265 ILE A CA 1
ATOM 2030 C C . ILE A 1 265 ? -13.349 13.457 29.101 1.00 76.69 265 ILE A C 1
ATOM 2032 O O . ILE A 1 265 ? -13.642 13.416 30.297 1.00 76.69 265 ILE A O 1
ATOM 2036 N N . ASP A 1 266 ? -12.508 14.360 28.594 1.00 75.62 266 ASP A N 1
ATOM 2037 C CA . ASP A 1 266 ? -11.775 15.329 29.412 1.00 75.62 266 ASP A CA 1
ATOM 2038 C C . ASP A 1 266 ? -12.724 16.254 30.194 1.00 75.62 266 ASP A C 1
ATOM 2040 O O . ASP A 1 266 ? -12.568 16.443 31.403 1.00 75.62 266 ASP A O 1
ATOM 2044 N N . ALA A 1 267 ? -13.769 16.778 29.543 1.00 73.75 267 ALA A N 1
ATOM 2045 C CA . ALA A 1 267 ? -14.780 17.608 30.203 1.00 73.75 267 ALA A CA 1
ATOM 2046 C C . ALA A 1 267 ? -15.582 16.835 31.273 1.00 73.75 267 ALA A C 1
ATOM 2048 O O . ALA A 1 267 ? -15.911 17.386 32.330 1.00 73.75 267 ALA A O 1
ATOM 2049 N N . GLY A 1 268 ? -15.871 15.554 31.028 1.00 70.06 268 GLY A N 1
ATOM 2050 C CA . GLY A 1 268 ? -16.539 14.657 31.970 1.00 70.06 268 GLY A CA 1
ATOM 2051 C C . GLY A 1 268 ? -15.717 14.428 33.241 1.00 70.06 268 GLY A C 1
ATOM 2052 O O . GLY A 1 268 ? -16.258 14.561 34.344 1.00 70.06 268 GLY A O 1
ATOM 2053 N N . TYR A 1 269 ? -14.408 14.188 33.102 1.00 60.88 269 TYR A N 1
ATOM 2054 C CA . TYR A 1 269 ? -13.483 14.040 34.233 1.00 60.88 269 TYR A CA 1
ATOM 2055 C C . TYR A 1 269 ? -13.374 15.314 35.083 1.00 60.88 269 TYR A C 1
ATOM 2057 O O . TYR A 1 269 ? -13.407 15.231 36.313 1.00 60.88 269 TYR A O 1
ATOM 2065 N N . VAL A 1 270 ? -13.332 16.497 34.458 1.00 60.91 270 VAL A N 1
ATOM 2066 C CA . VAL A 1 270 ? -13.320 17.785 35.180 1.00 60.91 270 VAL A CA 1
ATOM 2067 C C . VAL A 1 270 ? -14.603 17.978 36.001 1.00 60.91 270 VAL A C 1
ATOM 2069 O O . VAL A 1 270 ? -14.547 18.440 37.141 1.00 60.91 270 VAL A O 1
ATOM 2072 N N . SER A 1 271 ? -15.761 17.568 35.471 1.00 57.09 271 SER A N 1
ATOM 2073 C CA . SER A 1 271 ? -17.044 17.697 36.180 1.00 57.09 271 SER A CA 1
ATOM 2074 C C . SER A 1 271 ? -17.182 16.773 37.401 1.00 57.09 271 SER A C 1
ATOM 2076 O O . SER A 1 271 ? -17.857 17.137 38.365 1.00 57.09 271 SER A O 1
ATOM 2078 N N . MET A 1 272 ? -16.531 15.602 37.385 1.00 53.88 272 MET A N 1
ATOM 2079 C CA . MET A 1 272 ? -16.498 14.676 38.525 1.00 53.88 272 MET A CA 1
ATOM 2080 C C . MET A 1 272 ? -15.462 15.089 39.576 1.00 53.88 272 MET A C 1
ATOM 2082 O O . MET A 1 272 ? -15.739 14.970 40.766 1.00 53.88 272 MET A O 1
ATOM 2086 N N . GLY A 1 273 ? -14.311 15.628 39.160 1.00 53.31 273 GLY A N 1
ATOM 2087 C CA . GLY A 1 273 ? -13.278 16.128 40.075 1.00 53.31 273 GLY A CA 1
ATOM 2088 C C . GLY A 1 273 ? -13.684 17.385 40.853 1.00 53.31 273 GLY A C 1
ATOM 2089 O O . GLY A 1 273 ? -13.229 17.578 41.971 1.00 53.31 273 GLY A O 1
ATOM 2090 N N . ALA A 1 274 ? -14.582 18.213 40.309 1.00 53.81 274 ALA A N 1
ATOM 2091 C CA . ALA A 1 274 ? -15.091 19.417 40.978 1.00 53.81 274 ALA A CA 1
ATOM 2092 C C . ALA A 1 274 ? -16.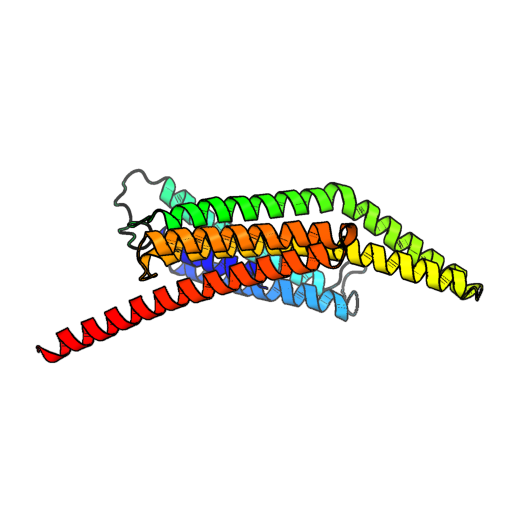242 19.154 41.979 1.00 53.81 274 ALA A C 1
ATOM 2094 O O . ALA A 1 274 ? -16.781 20.099 42.556 1.00 53.81 274 ALA A O 1
ATOM 2095 N N . ARG A 1 275 ? -16.661 17.891 42.153 1.00 50.72 275 ARG A N 1
ATOM 2096 C CA . ARG A 1 275 ? -17.727 17.470 43.085 1.00 50.72 275 ARG A CA 1
ATOM 2097 C C . ARG A 1 275 ? -17.223 16.646 44.283 1.00 50.72 275 ARG A C 1
ATOM 2099 O O . ARG A 1 275 ? -18.061 16.146 45.032 1.00 50.72 275 ARG A O 1
ATOM 2106 N N . GLY A 1 276 ? -15.908 16.485 44.444 1.00 42.62 276 GLY A N 1
ATOM 2107 C CA . GLY A 1 276 ? -15.271 15.885 45.627 1.00 42.62 276 GLY A CA 1
ATOM 2108 C C . GLY A 1 276 ? -14.686 16.951 46.537 1.00 42.62 276 GLY A C 1
ATOM 2109 O O . GLY A 1 276 ? -14.733 16.739 47.766 1.00 42.62 276 GLY A O 1
#